Protein AF-A0A959M7Y5-F1 (afdb_monomer_lite)

Secondary structure (DSSP, 8-state):
-------------PPPPPEE-SSTT---EESS--B-TTT-PBPEE-------------------SS-EEETTEEEEEESS--B-TTT-PBPEEPP---------HHHHSS-TT-S-S--PPPP-------------EEEEEE-GGGEEEEE-SS-EEEEEE---BTT-EE-TT-EEEEEE-HHHHHHHHHHHHHHHH-TT-HHHHHHHHHHHHHTT--HHHHHHHHHH-S--S-EEEE-S--EEEEE-S-S-S----------GGGGGPBPS--TT-EE-TT-EEEEEE-TTSEEEEEE--TTTGGG---

pLDDT: mean 74.15, std 19.57, range [25.95, 95.44]

Foldseek 3Di:
DDDDDDDDDDDDDDDQFWWFDPDPPDTDIDSDWDADPPPRHTTHTDDDDDDDDDDDDDDDDDDDPWWWADPVHRVDTDNDFDADPPPRHTTHIDDDPDDDDDDDVVNVPPPPVPPCPDDDDDDDDDDDDDDDDDDWDWDKAFDPVQKDFDAQQAKFAFAFAPDWFFQDWDDFFAFGTKTFGPVLQVLLVLLLVCVVPPVVPVVVNVVSVVVNVSNPADPVNSVVCVVVSHRDRIDTDGHRHGATKDADPQPDPDDPDPDDPDPPVRRGDTQPDDHGDIHHRGDTGIMGTHPPDIDIDTDDDPVCPVVDDD

Structure (mmCIF, N/CA/C/O backbone):
data_AF-A0A959M7Y5-F1
#
_entry.id   AF-A0A959M7Y5-F1
#
loop_
_atom_site.group_PDB
_atom_site.id
_atom_site.type_symbol
_atom_site.label_atom_id
_atom_site.label_alt_id
_atom_site.label_comp_id
_atom_site.label_asym_id
_atom_site.label_entity_id
_atom_site.label_seq_id
_atom_site.pdbx_PDB_ins_code
_atom_site.Cartn_x
_atom_site.Cartn_y
_atom_site.Cartn_z
_atom_site.occupancy
_atom_site.B_iso_or_equiv
_atom_site.auth_seq_id
_atom_site.auth_comp_id
_atom_site.auth_asym_id
_atom_site.auth_atom_id
_atom_site.pdbx_PDB_model_num
ATOM 1 N N . MET A 1 1 ? -12.220 29.679 -49.861 1.00 41.00 1 MET A N 1
ATOM 2 C CA . MET A 1 1 ? -11.938 31.126 -49.740 1.00 41.00 1 MET A CA 1
ATOM 3 C C . MET A 1 1 ? -10.796 31.234 -48.738 1.00 41.00 1 MET A C 1
ATOM 5 O O . MET A 1 1 ? -11.039 31.059 -47.561 1.00 41.00 1 MET A O 1
ATOM 9 N N . VAL A 1 2 ? -9.525 31.200 -49.128 1.00 30.53 2 VAL A N 1
ATOM 10 C CA . VAL A 1 2 ? -8.794 32.112 -50.018 1.00 30.53 2 VAL A CA 1
ATOM 11 C C . VAL A 1 2 ? -7.809 31.300 -50.870 1.00 30.53 2 VAL A C 1
ATOM 13 O O . VAL A 1 2 ? -7.078 30.467 -50.346 1.00 30.53 2 VAL A O 1
ATOM 16 N N . VAL A 1 3 ? -7.833 31.526 -52.183 1.00 30.42 3 VAL A N 1
ATOM 17 C CA . VAL A 1 3 ? -6.877 30.984 -53.157 1.00 30.42 3 VAL A CA 1
ATOM 18 C C . VAL A 1 3 ? -5.822 32.064 -53.367 1.00 30.42 3 VAL A C 1
ATOM 20 O O . VAL A 1 3 ? -6.165 33.157 -53.815 1.00 30.42 3 VAL A O 1
ATOM 23 N N . LEU A 1 4 ? -4.567 31.787 -53.012 1.00 25.95 4 LEU A N 1
ATOM 24 C CA . LEU A 1 4 ? -3.447 32.690 -53.270 1.00 25.95 4 LEU A CA 1
ATOM 25 C C . LEU A 1 4 ? -2.750 32.242 -54.560 1.00 25.95 4 LEU A C 1
ATOM 27 O O . LEU A 1 4 ? -1.969 31.294 -54.564 1.00 25.95 4 LEU A O 1
ATOM 31 N N . PHE A 1 5 ? -3.081 32.917 -55.660 1.00 31.23 5 PHE A N 1
ATOM 32 C CA . PHE A 1 5 ? -2.313 32.881 -56.900 1.00 31.23 5 PHE A CA 1
ATOM 33 C C . PHE A 1 5 ? -1.032 33.698 -56.701 1.00 31.23 5 PHE A C 1
ATOM 35 O O . PHE A 1 5 ? -1.107 34.894 -56.421 1.00 31.23 5 PHE A O 1
ATOM 42 N N . ILE A 1 6 ? 0.133 33.074 -56.877 1.00 34.81 6 ILE A N 1
ATOM 43 C CA . ILE A 1 6 ? 1.393 33.791 -57.094 1.00 34.81 6 ILE A CA 1
ATOM 44 C C . ILE A 1 6 ? 1.783 33.570 -58.551 1.00 34.81 6 ILE A C 1
ATOM 46 O O . ILE A 1 6 ? 1.960 32.443 -59.008 1.00 34.81 6 ILE A O 1
ATOM 50 N N . ALA A 1 7 ? 1.825 34.683 -59.275 1.00 31.42 7 ALA A N 1
ATOM 51 C CA . ALA A 1 7 ? 2.161 34.783 -60.679 1.00 31.42 7 ALA A CA 1
ATOM 52 C C . ALA A 1 7 ? 3.616 34.367 -60.946 1.00 31.42 7 ALA A C 1
ATOM 54 O O . ALA A 1 7 ? 4.529 34.768 -60.224 1.00 31.42 7 ALA A O 1
ATOM 55 N N . CYS A 1 8 ? 3.825 33.619 -62.032 1.00 29.06 8 CYS A N 1
ATOM 56 C CA . CYS A 1 8 ? 5.124 33.504 -62.686 1.00 29.06 8 CYS A CA 1
ATOM 57 C C . CYS A 1 8 ? 5.596 34.896 -63.110 1.00 29.06 8 CYS A C 1
ATOM 59 O O . CYS A 1 8 ? 4.910 35.569 -63.880 1.00 29.06 8 CYS A O 1
ATOM 61 N N . ASN A 1 9 ? 6.788 35.289 -62.663 1.00 31.69 9 ASN A N 1
ATOM 62 C CA . ASN A 1 9 ? 7.537 36.359 -63.297 1.00 31.69 9 ASN A CA 1
ATOM 63 C C . ASN A 1 9 ? 8.857 35.791 -63.820 1.00 31.69 9 ASN A C 1
ATOM 65 O O . ASN A 1 9 ? 9.562 35.065 -63.123 1.00 31.69 9 ASN A O 1
ATOM 69 N N . ASN A 1 10 ? 9.110 36.076 -65.089 1.00 37.16 10 ASN A N 1
ATOM 70 C CA . ASN A 1 10 ? 10.174 35.522 -65.904 1.00 37.16 10 ASN A CA 1
ATOM 71 C C . ASN A 1 10 ? 11.467 36.314 -65.662 1.00 37.16 10 ASN A C 1
ATOM 73 O O . ASN A 1 10 ? 11.480 37.532 -65.845 1.00 37.16 10 ASN A O 1
ATOM 77 N N . SER A 1 11 ? 12.556 35.644 -65.286 1.00 32.31 11 SER A N 1
ATOM 78 C CA . SER A 1 11 ? 13.883 36.260 -65.221 1.00 32.31 11 SER A CA 1
ATOM 79 C C . SER A 1 11 ? 14.970 35.281 -65.665 1.00 32.31 11 SER A C 1
ATOM 81 O O . SER A 1 11 ? 15.595 34.627 -64.845 1.00 32.31 11 SER A O 1
ATOM 83 N N . ASN A 1 12 ? 15.178 35.244 -66.984 1.00 33.62 12 ASN A N 1
ATOM 84 C CA . ASN A 1 12 ? 16.481 35.206 -67.657 1.00 33.62 12 ASN A CA 1
ATOM 85 C C . ASN A 1 12 ? 17.521 34.194 -67.115 1.00 33.62 12 ASN A C 1
ATOM 87 O O . ASN A 1 12 ? 18.434 34.565 -66.376 1.00 33.62 12 ASN A O 1
ATOM 91 N N . ASP A 1 13 ? 17.440 32.942 -67.572 1.00 39.50 13 ASP A N 1
ATOM 92 C CA . ASP A 1 13 ? 18.507 31.948 -67.416 1.00 39.50 13 ASP A CA 1
ATOM 93 C C . ASP A 1 13 ? 19.746 32.359 -68.227 1.00 39.50 13 ASP A C 1
ATOM 95 O O . ASP A 1 13 ? 19.781 32.266 -69.456 1.00 39.50 13 ASP A O 1
ATOM 99 N N . LYS A 1 14 ? 20.793 32.815 -67.533 1.00 39.28 14 LYS A N 1
ATOM 100 C CA . LYS A 1 14 ? 22.156 32.837 -68.073 1.00 39.28 14 LYS A CA 1
ATOM 101 C C . LYS A 1 14 ? 22.896 31.624 -67.527 1.00 39.28 14 LYS A C 1
ATOM 103 O O . LYS A 1 14 ? 23.061 31.509 -66.317 1.00 39.28 14 LYS A O 1
ATOM 108 N N . ALA A 1 15 ? 23.345 30.746 -68.424 1.00 46.22 15 ALA A N 1
ATOM 109 C CA . ALA A 1 15 ? 24.218 29.624 -68.102 1.00 46.22 15 ALA A CA 1
ATOM 110 C C . ALA A 1 15 ? 25.423 30.114 -67.278 1.00 46.22 15 ALA A C 1
ATOM 112 O O . ALA A 1 15 ? 26.172 30.990 -67.720 1.00 46.22 15 ALA A O 1
ATOM 113 N N . ALA A 1 16 ? 25.567 29.597 -66.057 1.00 53.34 16 ALA A N 1
ATOM 114 C CA . ALA A 1 16 ? 26.658 29.956 -65.164 1.00 53.34 16 ALA A CA 1
ATOM 115 C C . ALA A 1 16 ? 27.959 29.308 -65.662 1.00 53.34 16 ALA A C 1
ATOM 117 O O . ALA A 1 16 ? 28.071 28.088 -65.736 1.00 53.34 16 ALA A O 1
ATOM 118 N N . ALA A 1 17 ? 28.930 30.142 -66.028 1.00 67.94 17 ALA A N 1
ATOM 119 C CA . ALA A 1 17 ? 30.286 29.733 -66.368 1.00 67.94 17 ALA A CA 1
ATOM 120 C C . ALA A 1 17 ? 31.009 29.218 -65.108 1.00 67.94 17 ALA A C 1
ATOM 122 O O . ALA A 1 17 ? 31.211 29.987 -64.168 1.00 67.94 17 ALA A O 1
ATOM 123 N N . ILE A 1 18 ? 31.397 27.938 -65.090 1.00 73.19 18 ILE A N 1
ATOM 124 C CA . ILE A 1 18 ? 32.099 27.306 -63.961 1.00 73.19 18 ILE A CA 1
ATOM 125 C C . ILE A 1 18 ? 33.608 27.340 -64.223 1.00 73.19 18 ILE A C 1
ATOM 127 O O . ILE A 1 18 ? 34.088 26.874 -65.259 1.00 73.19 18 ILE A O 1
ATOM 131 N N . TYR A 1 19 ? 34.364 27.878 -63.267 1.00 77.12 19 TYR A N 1
ATOM 132 C CA . TYR A 1 19 ? 35.822 27.967 -63.324 1.00 77.12 19 TYR A CA 1
ATOM 133 C C . TYR A 1 19 ? 36.455 26.956 -62.366 1.00 77.12 19 TYR A C 1
ATOM 135 O O . TYR A 1 19 ? 35.999 26.808 -61.230 1.00 77.12 19 TYR A O 1
ATOM 143 N N . THR A 1 20 ? 37.529 26.296 -62.801 1.00 79.31 20 THR A N 1
ATOM 144 C CA . THR A 1 20 ? 38.262 25.299 -62.005 1.00 79.31 20 THR A CA 1
ATOM 145 C C . THR A 1 20 ? 39.755 25.612 -61.920 1.00 79.31 20 THR A C 1
ATOM 147 O O . THR A 1 20 ? 40.328 26.299 -62.770 1.00 79.31 20 THR A O 1
ATOM 150 N N . CYS A 1 21 ? 40.405 25.091 -60.881 1.00 74.88 21 CYS A N 1
ATOM 151 C CA . CYS A 1 21 ? 41.853 25.139 -60.733 1.00 74.88 21 CYS A CA 1
ATOM 152 C C . CYS A 1 21 ? 42.509 24.021 -61.577 1.00 74.88 21 CYS A C 1
ATOM 154 O O . CYS A 1 21 ? 42.180 22.852 -61.380 1.00 74.88 21 CYS A O 1
ATOM 156 N N . PRO A 1 22 ? 43.465 24.324 -62.477 1.00 68.81 22 PRO A N 1
ATOM 157 C CA . PRO A 1 22 ? 44.072 23.338 -63.383 1.00 68.81 22 PRO A CA 1
ATOM 158 C C . PRO A 1 22 ? 45.016 22.316 -62.713 1.00 68.81 22 PRO A C 1
ATOM 160 O O . PRO A 1 22 ? 45.608 21.488 -63.403 1.00 68.81 22 PRO A O 1
ATOM 163 N N . MET A 1 23 ? 45.184 22.346 -61.384 1.00 67.06 23 MET A N 1
ATOM 164 C CA . MET A 1 23 ? 46.059 21.417 -60.658 1.00 67.06 23 MET A CA 1
ATOM 165 C C . MET A 1 23 ? 45.246 20.260 -60.037 1.00 67.06 23 MET A C 1
ATOM 167 O O . MET A 1 23 ? 44.337 20.518 -59.250 1.00 67.06 23 MET A O 1
ATOM 171 N N . PRO A 1 24 ? 45.587 18.983 -60.307 1.00 59.88 24 PRO A N 1
ATOM 172 C CA . PRO A 1 24 ? 44.738 17.824 -59.992 1.00 59.88 24 PRO A CA 1
ATOM 173 C C . PRO A 1 24 ? 44.585 17.495 -58.498 1.00 59.88 24 PRO A C 1
ATOM 175 O O . PRO A 1 24 ? 43.887 16.545 -58.159 1.00 59.88 24 PRO A O 1
ATOM 178 N N . GLN A 1 25 ? 45.235 18.241 -57.602 1.00 56.25 25 GLN A N 1
ATOM 179 C CA . GLN A 1 25 ? 45.255 17.939 -56.164 1.00 56.25 25 GLN A CA 1
ATOM 180 C C . GLN A 1 25 ? 44.374 18.883 -55.331 1.00 56.25 25 GLN A C 1
ATOM 182 O O . GLN A 1 25 ? 44.171 18.635 -54.149 1.00 56.25 25 GLN A O 1
ATOM 187 N N . ASP A 1 26 ? 43.788 19.914 -55.953 1.00 57.44 26 ASP A N 1
ATOM 188 C CA . ASP A 1 26 ? 42.871 20.855 -55.307 1.00 57.44 26 ASP A CA 1
ATOM 189 C C . ASP A 1 26 ? 41.709 21.209 -56.246 1.00 57.44 26 ASP A C 1
ATOM 191 O O . ASP A 1 26 ? 41.741 22.200 -56.976 1.00 57.44 26 ASP A O 1
ATOM 195 N N . SER A 1 27 ? 40.650 20.400 -56.217 1.00 59.72 27 SER A N 1
ATOM 196 C CA . SER A 1 27 ? 39.414 20.667 -56.956 1.00 59.72 27 SER A CA 1
ATOM 197 C C . SER A 1 27 ? 38.611 21.780 -56.269 1.00 59.72 27 SER A C 1
ATOM 199 O O . SER A 1 27 ? 37.794 21.520 -55.383 1.00 59.72 27 SER A O 1
ATOM 201 N N . VAL A 1 28 ? 38.881 23.031 -56.651 1.00 66.00 28 VAL A N 1
ATOM 202 C CA . VAL A 1 28 ? 38.122 24.223 -56.246 1.00 66.00 28 VAL A CA 1
ATOM 203 C C . VAL A 1 28 ? 37.332 24.725 -57.451 1.00 66.00 28 VAL A C 1
ATOM 205 O O . VAL A 1 28 ? 37.927 25.040 -58.480 1.00 66.00 28 VAL A O 1
ATOM 208 N N . PHE A 1 29 ? 36.010 24.819 -57.298 1.00 71.25 29 PHE A N 1
ATOM 209 C CA . PHE A 1 29 ? 35.089 25.331 -58.313 1.00 71.25 29 PHE A CA 1
ATOM 210 C C . PHE A 1 29 ? 34.523 26.684 -57.873 1.00 71.25 29 PHE A C 1
ATOM 212 O O . PHE A 1 29 ? 34.236 26.879 -56.690 1.00 71.25 29 PHE A O 1
ATOM 219 N N . SER A 1 30 ? 34.391 27.623 -58.808 1.00 69.62 30 SER A N 1
ATOM 220 C CA . SER A 1 30 ? 33.878 28.971 -58.546 1.00 69.62 30 SER A CA 1
ATOM 221 C C . SER A 1 30 ? 33.002 29.460 -59.695 1.00 69.62 30 SER A C 1
ATOM 223 O O . SER A 1 30 ? 33.337 29.260 -60.862 1.00 69.62 30 SER A O 1
ATOM 225 N N . ASP A 1 31 ? 31.936 30.184 -59.352 1.00 76.00 31 ASP A N 1
ATOM 226 C CA . ASP A 1 31 ? 31.013 30.822 -60.305 1.00 76.00 31 ASP A CA 1
ATOM 227 C C . ASP A 1 31 ? 31.520 32.195 -60.795 1.00 76.00 31 ASP A C 1
ATOM 229 O O . ASP A 1 31 ? 30.848 32.900 -61.548 1.00 76.00 31 ASP A O 1
ATOM 233 N N . LYS A 1 32 ? 32.696 32.628 -60.316 1.00 73.50 32 LYS A N 1
ATOM 234 C CA . LYS A 1 32 ? 33.321 33.915 -60.653 1.00 73.50 32 LYS A CA 1
ATOM 235 C C . LYS A 1 32 ? 34.788 33.728 -61.052 1.00 73.50 32 LYS A C 1
ATOM 237 O O . LYS A 1 32 ? 35.486 32.955 -60.386 1.00 73.50 32 LYS A O 1
ATOM 242 N N . PRO A 1 33 ? 35.277 34.480 -62.056 1.00 75.00 33 PRO A N 1
ATOM 243 C CA . PRO A 1 33 ? 36.690 34.494 -62.413 1.00 75.00 33 PRO A CA 1
ATOM 244 C C . PRO A 1 33 ? 37.519 35.118 -61.283 1.00 75.00 33 PRO A C 1
ATOM 246 O O . PRO A 1 33 ? 37.115 36.110 -60.670 1.00 75.00 33 PRO A O 1
ATOM 249 N N . GLY A 1 34 ? 38.686 34.543 -61.002 1.00 77.19 34 GLY A N 1
ATOM 250 C CA . GLY A 1 34 ? 39.571 35.034 -59.951 1.00 77.19 34 GLY A CA 1
ATOM 251 C C . GLY A 1 34 ? 40.750 34.111 -59.669 1.00 77.19 34 GLY A C 1
ATOM 252 O O . GLY A 1 34 ? 40.925 33.073 -60.308 1.00 77.19 34 GLY A O 1
ATOM 253 N N . LYS A 1 35 ? 41.562 34.508 -58.685 1.00 78.06 35 LYS A N 1
ATOM 254 C CA . LYS A 1 35 ? 42.696 33.719 -58.197 1.00 78.06 35 LYS A CA 1
ATOM 255 C C . LYS A 1 35 ? 42.198 32.620 -57.263 1.00 78.06 35 LYS A C 1
ATOM 257 O O . LYS A 1 35 ? 41.383 32.875 -56.377 1.00 78.06 35 LYS A O 1
ATOM 262 N N . CYS A 1 36 ? 42.718 31.411 -57.432 1.00 73.00 36 CYS A N 1
ATOM 263 C CA . CYS A 1 36 ? 42.437 30.290 -56.551 1.00 73.00 36 CYS A CA 1
ATOM 264 C C . CYS A 1 36 ? 42.900 30.623 -55.118 1.00 73.00 36 CYS A C 1
ATOM 266 O O . CYS A 1 36 ? 44.074 30.946 -54.922 1.00 73.00 36 CYS A O 1
ATOM 268 N N . PRO A 1 37 ? 42.030 30.501 -54.099 1.00 72.56 37 PRO A N 1
ATOM 269 C CA . PRO A 1 37 ? 42.365 30.847 -52.716 1.00 72.56 37 PRO A CA 1
ATOM 270 C C . PRO A 1 37 ? 43.391 29.901 -52.072 1.00 72.56 37 PRO A C 1
ATOM 272 O O . PRO A 1 37 ? 43.918 30.221 -51.011 1.00 72.56 37 PRO A O 1
ATOM 275 N N . LYS A 1 38 ? 43.683 28.748 -52.693 1.00 69.38 38 LYS A N 1
ATOM 276 C CA . LYS A 1 38 ? 44.664 27.774 -52.189 1.00 69.38 38 LYS A CA 1
ATOM 277 C C . LYS A 1 38 ? 46.060 27.935 -52.787 1.00 69.38 38 LYS A C 1
ATOM 279 O O . LYS A 1 38 ? 47.041 27.839 -52.062 1.00 69.38 38 LYS A O 1
ATOM 284 N N . CYS A 1 39 ? 46.157 28.175 -54.094 1.00 69.81 39 CYS A N 1
ATOM 285 C CA . CYS A 1 39 ? 47.444 28.200 -54.799 1.00 69.81 39 CYS A CA 1
ATOM 286 C C . CYS A 1 39 ? 47.784 29.555 -55.437 1.00 69.81 39 CYS A C 1
ATOM 288 O O . CYS A 1 39 ? 48.888 29.726 -55.945 1.00 69.81 39 CYS A O 1
ATOM 290 N N . GLY A 1 40 ? 46.856 30.518 -55.434 1.00 71.88 40 GLY A N 1
ATOM 291 C CA . GLY A 1 40 ? 47.078 31.862 -55.970 1.00 71.88 40 GLY A CA 1
ATOM 292 C C . GLY A 1 40 ? 47.185 31.951 -57.497 1.00 71.88 40 GLY A C 1
ATOM 293 O O . GLY A 1 40 ? 47.525 33.016 -58.003 1.00 71.88 40 GLY A O 1
ATOM 294 N N . MET A 1 41 ? 46.906 30.875 -58.243 1.00 74.00 41 MET A N 1
ATOM 295 C CA . MET A 1 41 ? 46.872 30.872 -59.717 1.00 74.00 41 MET A CA 1
ATOM 296 C C . MET A 1 41 ? 45.478 31.217 -60.262 1.00 74.00 41 MET A C 1
ATOM 298 O O . MET A 1 41 ? 44.487 31.070 -59.549 1.00 74.00 41 MET A O 1
ATOM 302 N N . ASP A 1 42 ? 45.390 31.700 -61.506 1.00 76.31 42 ASP A N 1
ATOM 303 C CA . ASP A 1 42 ? 44.106 32.051 -62.136 1.00 76.31 42 ASP A CA 1
ATOM 304 C C . ASP A 1 42 ? 43.252 30.809 -62.410 1.00 76.31 42 ASP A C 1
ATOM 306 O O . ASP A 1 42 ? 43.744 29.810 -62.936 1.00 76.31 42 ASP A O 1
ATOM 310 N N . LEU A 1 43 ? 41.967 30.877 -62.053 1.00 78.94 43 LEU A N 1
ATOM 311 C CA . LEU A 1 43 ? 40.999 29.830 -62.369 1.00 78.94 43 LEU 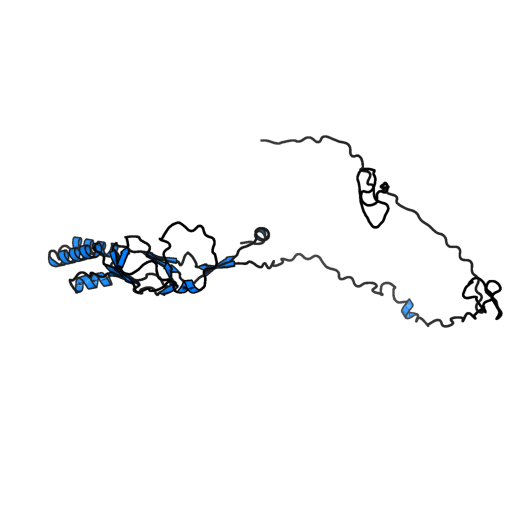A CA 1
ATOM 312 C C . LEU A 1 43 ? 40.668 29.851 -63.869 1.00 78.94 43 LEU A C 1
ATOM 314 O O . LEU A 1 43 ? 40.437 30.914 -64.449 1.00 78.94 43 LEU A O 1
ATOM 318 N N . VAL A 1 44 ? 40.623 28.668 -64.483 1.00 77.25 44 VAL A N 1
ATOM 319 C CA . VAL A 1 44 ? 40.399 28.485 -65.924 1.00 77.25 44 VAL A CA 1
ATOM 320 C C . VAL A 1 44 ? 38.949 28.075 -66.169 1.00 77.25 44 VAL A C 1
ATOM 322 O O . VAL A 1 44 ? 38.387 27.280 -65.413 1.00 77.25 44 VAL A O 1
ATOM 325 N N . LEU A 1 45 ? 38.338 28.641 -67.211 1.00 72.81 45 LEU A N 1
ATOM 326 C CA . LEU A 1 45 ? 36.967 28.342 -67.617 1.00 72.81 45 LEU A CA 1
ATOM 327 C C . LEU A 1 45 ? 36.878 26.916 -68.182 1.00 72.81 45 LEU A C 1
ATOM 329 O O . LEU A 1 45 ? 37.657 26.559 -69.065 1.00 72.81 45 LEU A O 1
ATOM 333 N N . MET A 1 46 ? 35.940 26.109 -67.685 1.00 66.50 46 MET A N 1
ATOM 334 C CA . MET A 1 46 ? 35.636 24.806 -68.281 1.00 66.50 46 MET A CA 1
ATOM 335 C C . MET A 1 46 ? 34.627 24.984 -69.421 1.00 66.50 46 MET A C 1
ATOM 337 O O . MET A 1 46 ? 33.473 25.330 -69.178 1.00 66.50 46 MET A O 1
ATOM 341 N N . GLU A 1 47 ? 35.071 24.738 -70.654 1.00 62.03 47 GLU A N 1
ATOM 342 C CA . GLU A 1 47 ? 34.218 24.634 -71.844 1.00 62.03 47 GLU A CA 1
ATOM 343 C C . GLU A 1 47 ? 34.041 23.158 -72.238 1.00 62.03 47 GLU A C 1
ATOM 345 O O . GLU A 1 47 ? 34.963 22.347 -72.126 1.00 62.03 47 GLU A O 1
ATOM 350 N N . ASP A 1 48 ? 32.827 22.808 -72.660 1.00 45.53 48 ASP A N 1
ATOM 351 C CA . ASP A 1 48 ? 32.381 21.440 -72.926 1.00 45.53 48 ASP A CA 1
ATOM 352 C C . ASP A 1 48 ? 32.823 21.006 -74.337 1.00 45.53 48 ASP A C 1
ATOM 354 O O . ASP A 1 48 ? 32.257 21.444 -75.342 1.00 45.53 48 ASP A O 1
ATOM 358 N N . HIS A 1 49 ? 33.872 20.181 -74.436 1.00 43.75 49 HIS A N 1
ATOM 359 C CA . HIS A 1 49 ? 34.407 19.723 -75.723 1.00 43.75 49 HIS A CA 1
ATOM 360 C C . HIS A 1 49 ? 34.458 18.198 -75.840 1.00 43.75 49 HIS A C 1
ATOM 362 O O . HIS A 1 49 ? 35.337 17.512 -75.317 1.00 43.75 49 HIS A O 1
ATOM 368 N N . SER A 1 50 ? 33.507 17.689 -76.623 1.00 32.06 50 SER A N 1
ATOM 369 C CA . SER A 1 50 ? 33.472 16.354 -77.206 1.00 32.06 50 SER A CA 1
ATOM 370 C C . SER A 1 50 ? 34.423 16.212 -78.407 1.00 32.06 50 SER A C 1
ATOM 372 O O . SER A 1 50 ? 34.403 17.052 -79.302 1.00 32.06 50 SER A O 1
ATOM 374 N N . MET A 1 51 ? 35.093 15.054 -78.470 1.00 30.95 51 MET A N 1
ATOM 375 C CA . MET A 1 51 ? 35.750 14.406 -79.624 1.00 30.95 51 MET A CA 1
ATOM 376 C C . MET A 1 51 ? 37.102 14.938 -80.134 1.00 30.95 51 MET A C 1
ATOM 378 O O . MET A 1 51 ? 37.176 15.991 -80.750 1.00 30.95 51 MET A O 1
ATOM 382 N N . HIS A 1 52 ? 38.131 14.077 -80.058 1.00 36.12 52 HIS A N 1
ATOM 383 C CA . HIS A 1 52 ? 39.178 13.967 -81.082 1.00 36.12 52 HIS A CA 1
ATOM 384 C C . HIS A 1 52 ? 39.705 12.526 -81.221 1.00 36.12 52 HIS A C 1
ATOM 386 O O . HIS A 1 52 ? 40.035 11.864 -80.238 1.00 36.12 52 HIS A O 1
ATOM 392 N N . SER A 1 53 ? 39.776 12.077 -82.477 1.00 31.62 53 SER A N 1
ATOM 393 C CA . SER A 1 53 ? 40.282 10.790 -82.969 1.00 31.62 53 SER A CA 1
ATOM 394 C C . SER A 1 53 ? 41.737 10.905 -83.460 1.00 31.62 53 SER A C 1
ATOM 396 O O . SER A 1 53 ? 42.087 11.902 -84.087 1.00 31.62 53 SER A O 1
ATOM 398 N N . GLY A 1 54 ? 42.544 9.856 -83.262 1.00 28.61 54 GLY A N 1
ATOM 399 C CA . GLY A 1 54 ? 43.889 9.625 -83.833 1.00 28.61 54 GLY A CA 1
ATOM 400 C C . GLY A 1 54 ? 44.378 8.224 -83.404 1.00 28.61 54 GLY A C 1
ATOM 401 O O . GLY A 1 54 ? 43.920 7.738 -82.377 1.00 28.61 54 GLY A O 1
ATOM 402 N N . HIS A 1 55 ? 45.230 7.461 -84.092 1.00 39.19 55 HIS A N 1
ATOM 403 C CA . HIS A 1 55 ? 46.191 7.728 -85.159 1.00 39.19 55 HIS A CA 1
ATOM 404 C C . HIS A 1 55 ? 46.472 6.447 -85.972 1.00 39.19 55 HIS A C 1
ATOM 406 O O . HIS A 1 55 ? 46.370 5.333 -85.461 1.00 39.19 55 HIS A O 1
ATOM 412 N N . ASP A 1 56 ? 46.859 6.667 -87.226 1.00 29.34 56 ASP A N 1
ATOM 413 C CA . ASP A 1 56 ? 47.352 5.708 -88.217 1.00 29.34 56 ASP A CA 1
ATOM 414 C C . ASP A 1 56 ? 48.770 5.200 -87.869 1.00 29.34 56 ASP A C 1
ATOM 416 O O . ASP A 1 56 ? 49.591 5.950 -87.333 1.00 29.34 56 ASP A O 1
ATOM 420 N N . MET A 1 57 ? 49.046 3.926 -88.159 1.00 34.56 57 MET A N 1
ATOM 421 C CA . MET A 1 57 ? 50.278 3.201 -87.819 1.00 34.56 57 MET A CA 1
ATOM 422 C C . MET A 1 57 ? 50.961 2.732 -89.104 1.00 34.56 57 MET A C 1
ATOM 424 O O . MET A 1 57 ? 50.438 1.865 -89.799 1.00 34.56 57 MET A O 1
ATOM 428 N N . THR A 1 58 ? 52.164 3.233 -89.384 1.00 32.41 58 THR A N 1
ATOM 429 C CA . THR A 1 58 ? 53.033 2.672 -90.429 1.00 32.41 58 THR A CA 1
ATOM 430 C C . THR A 1 58 ? 54.273 2.047 -89.800 1.00 32.41 58 THR A C 1
ATOM 432 O O . THR A 1 58 ? 55.172 2.747 -89.330 1.00 32.41 58 THR A O 1
ATOM 435 N N . ASP A 1 59 ? 54.274 0.716 -89.794 1.00 31.48 59 ASP A N 1
ATOM 436 C CA . ASP A 1 59 ? 55.367 -0.186 -89.438 1.00 31.48 59 ASP A CA 1
ATOM 437 C C . ASP A 1 59 ? 56.385 -0.264 -90.588 1.00 31.48 59 ASP A C 1
ATOM 439 O O . ASP A 1 59 ? 56.003 -0.318 -91.759 1.00 31.48 59 ASP A O 1
ATOM 443 N N . ASN A 1 60 ? 57.679 -0.278 -90.263 1.00 33.66 60 ASN A N 1
ATOM 444 C CA . ASN A 1 60 ? 58.730 -0.574 -91.229 1.00 33.66 60 ASN A CA 1
ATOM 445 C C . ASN A 1 60 ? 59.712 -1.585 -90.621 1.00 33.66 60 ASN A C 1
ATOM 447 O O . ASN A 1 60 ? 60.595 -1.260 -89.826 1.00 33.66 60 ASN A O 1
ATOM 451 N N . SER A 1 61 ? 59.494 -2.826 -91.045 1.00 32.66 61 SER A N 1
ATOM 452 C CA . SER A 1 61 ? 60.287 -4.036 -90.850 1.00 32.66 61 SER A CA 1
ATOM 453 C C . SER A 1 61 ? 61.787 -3.843 -91.096 1.00 32.66 61 SER A C 1
ATOM 455 O O . SER A 1 61 ? 62.172 -3.297 -92.126 1.00 32.66 61 SER A O 1
ATOM 457 N N . MET A 1 62 ? 62.622 -4.472 -90.258 1.00 32.75 62 MET A N 1
ATOM 458 C CA . MET A 1 62 ? 63.713 -5.325 -90.751 1.00 32.75 62 MET A CA 1
ATOM 459 C C . MET A 1 62 ? 64.182 -6.322 -89.683 1.00 32.75 62 MET A C 1
ATOM 461 O O . MET A 1 62 ? 64.527 -5.976 -88.557 1.00 32.75 62 MET A O 1
ATOM 465 N N . ASN A 1 63 ? 64.152 -7.589 -90.085 1.00 37.28 63 ASN A N 1
ATOM 466 C CA . ASN A 1 63 ? 64.389 -8.792 -89.307 1.00 37.28 63 ASN A CA 1
ATOM 467 C C . ASN A 1 63 ? 65.807 -9.305 -89.617 1.00 37.28 63 ASN A C 1
ATOM 469 O O . ASN A 1 63 ? 66.034 -9.813 -90.712 1.00 37.28 63 ASN A O 1
ATOM 473 N N . SER A 1 64 ? 66.741 -9.195 -88.668 1.00 39.06 64 SER A N 1
ATOM 474 C CA . SER A 1 64 ? 68.053 -9.860 -88.736 1.00 39.06 64 SER A CA 1
ATOM 475 C C . SER A 1 64 ? 68.225 -10.763 -87.522 1.00 39.06 64 SER A C 1
ATOM 477 O O . SER A 1 64 ? 68.810 -10.407 -86.497 1.00 39.06 64 SER A O 1
ATOM 479 N N . ALA A 1 65 ? 67.668 -11.964 -87.644 1.00 52.16 65 ALA A N 1
ATOM 480 C CA . ALA A 1 65 ? 67.832 -13.061 -86.705 1.00 52.16 65 ALA A CA 1
ATOM 481 C C . ALA A 1 65 ? 69.236 -13.676 -86.853 1.00 52.16 65 ALA A C 1
ATOM 483 O O . ALA A 1 65 ? 69.396 -14.688 -87.526 1.00 52.16 65 ALA A O 1
ATOM 484 N N . ASN A 1 66 ? 70.245 -12.993 -86.296 1.00 57.09 66 ASN A N 1
ATOM 485 C CA . ASN A 1 66 ? 71.554 -13.483 -85.817 1.00 57.09 66 ASN A CA 1
ATOM 486 C C . ASN A 1 66 ? 72.580 -12.334 -85.855 1.00 57.09 66 ASN A C 1
ATOM 488 O O . ASN A 1 66 ? 73.543 -12.374 -86.613 1.00 57.09 66 ASN A O 1
ATOM 492 N N . GLY A 1 67 ? 72.373 -11.310 -85.024 1.00 67.94 67 GLY A N 1
ATOM 493 C CA . GLY A 1 67 ? 73.276 -10.162 -84.910 1.00 67.94 67 GLY A CA 1
ATOM 494 C C . GLY A 1 67 ? 73.805 -9.962 -83.490 1.00 67.94 67 GLY A C 1
ATOM 495 O O . GLY A 1 67 ? 73.216 -10.417 -82.504 1.00 67.94 67 GLY A O 1
ATOM 496 N N . TYR A 1 68 ? 74.931 -9.267 -83.386 1.00 77.75 68 TYR A N 1
ATOM 497 C CA . TYR A 1 68 ? 75.445 -8.703 -82.145 1.00 77.75 68 TYR A CA 1
ATOM 498 C C . TYR A 1 68 ? 74.888 -7.285 -81.973 1.00 77.75 68 TYR A C 1
ATOM 500 O O . TYR A 1 68 ? 74.886 -6.503 -82.925 1.00 77.75 68 TYR A O 1
ATOM 508 N N . THR A 1 69 ? 74.420 -6.944 -80.772 1.00 78.81 69 THR A N 1
ATOM 509 C CA . THR A 1 69 ? 73.865 -5.617 -80.459 1.00 78.81 69 THR A CA 1
ATOM 510 C C . THR A 1 69 ? 74.600 -4.965 -79.288 1.00 78.81 69 THR A C 1
ATOM 512 O O . THR A 1 69 ? 75.142 -5.653 -78.418 1.00 78.81 69 THR A O 1
ATOM 515 N N . CYS A 1 70 ? 74.664 -3.630 -79.276 1.00 76.19 70 CYS A N 1
ATOM 516 C CA . CYS A 1 70 ? 75.246 -2.873 -78.169 1.00 76.19 70 CYS A CA 1
ATOM 517 C C . CYS A 1 70 ? 74.178 -2.609 -77.092 1.00 76.19 70 CYS A C 1
ATOM 519 O O . CYS A 1 70 ? 73.161 -1.998 -77.418 1.00 76.19 70 CYS A O 1
ATOM 521 N N . PRO A 1 71 ? 74.417 -2.942 -75.807 1.00 72.56 71 PRO A N 1
ATOM 522 C CA . PRO A 1 71 ? 73.442 -2.722 -74.729 1.00 72.56 71 PRO A CA 1
ATOM 523 C C . PRO A 1 71 ? 73.000 -1.259 -74.573 1.00 72.56 71 PRO A C 1
ATOM 525 O O . PRO A 1 71 ? 71.876 -0.988 -74.169 1.00 72.56 71 PRO A O 1
ATOM 528 N N . MET A 1 72 ? 73.888 -0.317 -74.908 1.00 76.38 72 MET A N 1
ATOM 529 C CA . MET A 1 72 ? 73.660 1.127 -74.762 1.00 76.38 72 MET A CA 1
ATOM 530 C C . MET A 1 72 ? 73.169 1.809 -76.041 1.00 76.38 72 MET A C 1
ATOM 532 O O . MET A 1 72 ? 72.598 2.891 -75.979 1.00 76.38 72 MET A O 1
ATOM 536 N N . HIS A 1 73 ? 73.379 1.191 -77.203 1.00 72.75 73 HIS A N 1
ATOM 537 C CA . HIS A 1 73 ? 72.955 1.735 -78.491 1.00 72.75 73 HIS A CA 1
ATOM 538 C C . HIS A 1 73 ? 72.222 0.637 -79.266 1.00 72.75 73 HIS A C 1
ATOM 540 O O . HIS A 1 73 ? 72.814 0.024 -80.157 1.00 72.75 73 HIS A O 1
ATOM 546 N N . PRO A 1 74 ? 70.932 0.393 -78.957 1.00 67.12 74 PRO A N 1
ATOM 547 C CA . PRO A 1 74 ? 70.164 -0.722 -79.518 1.00 67.12 74 PRO A CA 1
ATOM 548 C C . PRO A 1 74 ? 69.986 -0.663 -81.036 1.00 67.12 74 PRO A C 1
ATOM 550 O O . PRO A 1 74 ? 69.547 -1.635 -81.630 1.00 67.12 74 PRO A O 1
ATOM 553 N N . LYS A 1 75 ? 70.307 0.481 -81.654 1.00 72.12 75 LYS A N 1
ATOM 554 C CA . LYS A 1 75 ? 70.235 0.721 -83.100 1.00 72.12 75 LYS A CA 1
ATOM 555 C C . LYS A 1 75 ? 71.517 0.321 -83.846 1.00 72.12 75 LYS A C 1
ATOM 557 O O . LYS A 1 75 ? 71.552 0.396 -85.070 1.00 72.12 75 LYS A O 1
ATOM 562 N N . VAL A 1 76 ? 72.568 -0.074 -83.121 1.00 72.94 76 VAL A N 1
ATOM 563 C CA . VAL A 1 76 ? 73.836 -0.561 -83.680 1.00 72.94 76 VAL A CA 1
ATOM 564 C C . VAL A 1 76 ? 73.813 -2.088 -83.679 1.00 72.94 76 VAL A C 1
ATOM 566 O O . VAL A 1 76 ? 73.998 -2.719 -82.637 1.00 72.94 76 VAL A O 1
ATOM 569 N N . HIS A 1 77 ? 73.611 -2.669 -84.861 1.00 75.19 77 HIS A N 1
ATOM 570 C CA . HIS A 1 77 ? 73.671 -4.109 -85.100 1.00 75.19 77 HIS A CA 1
ATOM 571 C C . HIS A 1 77 ? 74.878 -4.445 -85.979 1.00 75.19 77 HIS A C 1
ATOM 573 O O . HIS A 1 77 ? 75.188 -3.714 -86.917 1.00 75.19 77 HIS A O 1
ATOM 579 N N . SER A 1 78 ? 75.563 -5.543 -85.668 1.00 68.50 78 SER A N 1
ATOM 580 C CA . SER A 1 78 ? 76.683 -6.066 -86.454 1.00 68.50 78 SER A CA 1
ATOM 581 C C . SER A 1 78 ? 76.557 -7.575 -86.601 1.00 68.50 78 SER A C 1
ATOM 583 O O . SER A 1 78 ? 76.208 -8.266 -85.644 1.00 68.50 78 SER A O 1
ATOM 585 N N . ASP A 1 79 ? 76.922 -8.101 -87.764 1.00 71.81 79 ASP A N 1
ATOM 586 C CA . ASP A 1 79 ? 76.928 -9.544 -88.024 1.00 71.81 79 ASP A CA 1
ATOM 587 C C . ASP A 1 79 ? 78.157 -10.248 -87.410 1.00 71.81 79 ASP A C 1
ATOM 589 O O . ASP A 1 79 ? 78.219 -11.475 -87.337 1.00 71.81 79 ASP A O 1
ATOM 593 N N . THR A 1 80 ? 79.142 -9.482 -86.920 1.00 65.44 80 THR A N 1
ATOM 594 C CA . THR A 1 80 ? 80.400 -9.998 -86.355 1.00 65.44 80 THR A CA 1
ATOM 595 C C . THR A 1 80 ? 80.648 -9.520 -84.925 1.00 65.44 80 THR A C 1
ATOM 597 O O . THR A 1 80 ? 80.256 -8.416 -84.533 1.00 65.44 80 THR A O 1
ATOM 600 N N . ALA A 1 81 ? 81.329 -10.361 -84.138 1.00 72.88 81 ALA A N 1
ATOM 601 C CA . ALA A 1 81 ? 81.755 -10.017 -82.788 1.00 72.88 81 ALA A CA 1
ATOM 602 C C . ALA A 1 81 ? 82.823 -8.917 -82.846 1.00 72.88 81 ALA A C 1
ATOM 604 O O . ALA A 1 81 ? 83.898 -9.112 -83.409 1.00 72.88 81 ALA A O 1
ATOM 605 N N . GLY A 1 82 ? 82.539 -7.773 -82.234 1.00 76.56 82 GLY A N 1
ATOM 606 C CA . GLY A 1 82 ? 83.433 -6.623 -82.256 1.00 76.56 82 GLY A CA 1
ATOM 607 C C . GLY A 1 82 ? 83.096 -5.613 -81.172 1.00 76.56 82 GLY A C 1
ATOM 608 O O . GLY A 1 82 ? 82.291 -5.873 -80.273 1.00 76.56 82 GLY A O 1
ATOM 609 N N . THR A 1 83 ? 83.738 -4.458 -81.258 1.00 77.00 83 THR A N 1
ATOM 610 C CA . THR A 1 83 ? 83.544 -3.340 -80.339 1.00 77.00 83 THR A CA 1
ATOM 611 C C . THR A 1 83 ? 82.641 -2.295 -80.988 1.00 77.00 83 THR A C 1
ATOM 613 O O . THR A 1 83 ? 82.782 -1.997 -82.171 1.00 77.00 83 THR A O 1
ATOM 616 N N . CYS A 1 84 ? 81.698 -1.742 -80.231 1.00 76.94 84 CYS A N 1
ATOM 617 C CA . CYS A 1 84 ? 80.779 -0.715 -80.702 1.00 76.94 84 CYS A CA 1
ATOM 618 C C . CYS A 1 84 ? 81.565 0.541 -81.126 1.00 76.94 84 CYS A C 1
ATOM 620 O O . CYS A 1 84 ? 82.292 1.089 -80.297 1.00 76.94 84 CYS A O 1
ATOM 622 N N . PRO A 1 85 ? 81.401 1.046 -82.363 1.00 75.56 85 PRO A N 1
ATOM 623 C CA . PRO A 1 85 ? 82.127 2.223 -82.848 1.00 75.56 85 PRO A CA 1
ATOM 624 C C . PRO A 1 85 ? 81.688 3.530 -82.171 1.00 75.56 85 PRO A C 1
ATOM 626 O O . PRO A 1 85 ? 82.385 4.531 -82.281 1.00 75.56 85 PRO A O 1
ATOM 629 N N . VAL A 1 86 ? 80.547 3.528 -81.468 1.00 74.38 86 VAL A N 1
ATOM 630 C CA . VAL A 1 86 ? 80.009 4.713 -80.777 1.00 74.38 86 VAL A CA 1
ATOM 631 C C . VAL A 1 86 ? 80.539 4.827 -79.349 1.00 74.38 86 VAL A C 1
ATOM 633 O O . VAL A 1 86 ? 80.934 5.905 -78.924 1.00 74.38 86 VAL A O 1
ATOM 636 N N . CYS A 1 87 ? 80.547 3.726 -78.591 1.00 76.06 87 CYS A N 1
ATOM 637 C CA . CYS A 1 87 ? 80.907 3.753 -77.167 1.00 76.06 87 CYS A CA 1
ATOM 638 C C . CYS A 1 87 ? 82.131 2.910 -76.798 1.00 76.06 87 CYS A C 1
ATOM 640 O O . CYS A 1 87 ? 82.512 2.878 -75.632 1.00 76.06 87 CYS A O 1
ATOM 642 N N . GLY A 1 88 ? 82.731 2.191 -77.747 1.00 73.06 88 GLY A N 1
ATOM 643 C CA . GLY A 1 88 ? 83.912 1.366 -77.496 1.00 73.06 88 GLY A CA 1
ATOM 644 C C . GLY A 1 88 ? 83.666 0.138 -76.611 1.00 73.06 88 GLY A C 1
ATOM 645 O O . GLY A 1 88 ? 84.629 -0.485 -76.175 1.00 73.06 88 GLY A O 1
ATOM 646 N N . MET A 1 89 ? 82.410 -0.252 -76.354 1.00 77.94 89 MET A N 1
ATOM 647 C CA . MET A 1 89 ? 82.069 -1.461 -75.585 1.00 77.94 89 MET A CA 1
ATOM 648 C C . MET A 1 89 ? 81.830 -2.678 -76.487 1.00 77.94 89 MET A C 1
ATOM 650 O O . MET A 1 89 ? 81.372 -2.540 -77.619 1.00 77.94 89 MET A O 1
ATOM 654 N N . LYS A 1 90 ? 82.124 -3.885 -75.996 1.00 76.44 90 LYS A N 1
ATOM 655 C CA . LYS A 1 90 ? 82.002 -5.139 -76.760 1.00 76.44 90 LYS A CA 1
ATOM 656 C C . LYS A 1 90 ? 80.530 -5.474 -77.051 1.00 76.44 90 LYS A C 1
ATOM 658 O O . LYS A 1 90 ? 79.697 -5.378 -76.157 1.00 76.44 90 LYS A O 1
ATOM 663 N N . LEU A 1 91 ? 80.213 -5.850 -78.291 1.00 81.25 91 LEU A N 1
ATOM 664 C CA . LEU A 1 91 ? 78.851 -6.208 -78.701 1.00 81.25 91 LEU A CA 1
ATOM 665 C C . LEU A 1 91 ? 78.470 -7.612 -78.201 1.00 81.25 91 LEU A C 1
ATOM 667 O O . LEU A 1 91 ? 79.290 -8.534 -78.239 1.00 81.25 91 LEU A O 1
ATOM 671 N N . GLU A 1 92 ? 77.216 -7.789 -77.780 1.00 77.00 92 GLU A N 1
ATOM 672 C CA . GLU A 1 92 ? 76.697 -9.050 -77.234 1.00 77.00 92 GLU A CA 1
ATOM 673 C C . GLU A 1 92 ? 75.752 -9.757 -78.213 1.00 77.00 92 GLU A C 1
ATOM 675 O O . GLU A 1 92 ? 74.995 -9.121 -78.947 1.00 77.00 92 GLU A O 1
ATOM 680 N N . LYS A 1 93 ? 75.808 -11.095 -78.245 1.00 74.00 93 LYS A N 1
ATOM 681 C CA . LYS A 1 93 ? 75.059 -11.923 -79.201 1.00 74.00 93 LYS A CA 1
ATOM 682 C C . LYS A 1 93 ? 73.589 -12.030 -78.797 1.00 74.00 93 LYS A C 1
ATOM 684 O O . LYS A 1 93 ? 73.285 -12.554 -77.724 1.00 74.00 93 LYS A O 1
ATOM 689 N N . VAL A 1 94 ? 72.680 -11.631 -79.684 1.00 71.44 94 VAL A N 1
ATOM 690 C CA . VAL A 1 94 ? 71.239 -11.819 -79.474 1.00 71.44 94 VAL A CA 1
ATOM 691 C C . VAL A 1 94 ? 70.902 -13.304 -79.657 1.00 71.44 94 VAL A C 1
ATOM 693 O O . VAL A 1 94 ? 71.167 -13.887 -80.709 1.00 71.44 94 VAL A O 1
ATOM 696 N N . LYS A 1 95 ? 70.360 -13.946 -78.614 1.00 56.75 95 LYS A N 1
ATOM 697 C CA . LYS A 1 95 ? 69.875 -15.334 -78.675 1.00 56.75 95 LYS A CA 1
ATOM 698 C C . LYS A 1 95 ? 68.453 -15.342 -79.237 1.00 56.75 95 LYS A C 1
ATOM 700 O O . LYS A 1 95 ? 67.561 -14.727 -78.660 1.00 56.75 95 LYS A O 1
ATOM 705 N N . SER A 1 96 ? 68.244 -16.049 -80.343 1.00 48.47 96 SER A N 1
ATOM 706 C CA . SER A 1 96 ? 66.929 -16.291 -80.931 1.00 48.47 96 SER A CA 1
ATOM 707 C C . SER A 1 96 ? 66.083 -17.172 -80.003 1.00 48.47 96 SER A C 1
ATOM 709 O O . SER A 1 96 ? 66.360 -18.357 -79.814 1.00 48.47 96 SER A O 1
ATOM 711 N N . ALA A 1 97 ? 65.043 -16.588 -79.405 1.00 46.47 97 ALA A N 1
ATOM 712 C CA . ALA A 1 97 ? 64.017 -17.333 -78.684 1.00 46.47 97 ALA A CA 1
ATOM 713 C C . ALA A 1 97 ? 63.240 -18.193 -79.692 1.00 46.47 97 ALA A C 1
ATOM 715 O O . ALA A 1 97 ? 62.434 -17.690 -80.470 1.00 46.47 97 ALA A O 1
ATOM 716 N N . SER A 1 98 ? 63.541 -19.487 -79.714 1.00 43.19 98 SER A N 1
ATOM 717 C CA . SER A 1 98 ? 62.995 -20.457 -80.659 1.00 43.19 98 SER A CA 1
ATOM 718 C C . SER A 1 98 ? 62.321 -21.599 -79.910 1.00 43.19 98 SER A C 1
ATOM 720 O O . SER A 1 98 ? 62.855 -22.692 -79.869 1.00 43.19 98 SER A O 1
ATOM 722 N N . GLU A 1 99 ? 61.131 -21.355 -79.351 1.00 41.00 99 GLU A N 1
ATOM 723 C CA . GLU A 1 99 ? 60.148 -22.417 -79.080 1.00 41.00 99 GLU A CA 1
ATOM 724 C C . GLU A 1 99 ? 58.713 -21.853 -79.128 1.00 41.00 99 GLU A C 1
ATOM 726 O O . GLU A 1 99 ? 58.330 -21.069 -78.255 1.00 41.00 99 GLU A O 1
ATOM 731 N N . PRO A 1 100 ? 57.872 -22.246 -80.103 1.00 47.06 100 PRO A N 1
ATOM 732 C CA . PRO A 1 100 ? 56.437 -22.042 -80.002 1.00 47.06 100 PRO A CA 1
ATOM 733 C C . PRO A 1 100 ? 55.862 -23.135 -79.092 1.00 47.06 100 PRO A C 1
ATOM 735 O O . PRO A 1 100 ? 55.822 -24.310 -79.459 1.00 47.06 100 PRO A O 1
ATOM 738 N N . LYS A 1 101 ? 55.392 -22.769 -77.895 1.00 47.59 101 LYS A N 1
ATOM 739 C CA . LYS A 1 101 ? 54.558 -23.670 -77.085 1.00 47.59 101 LYS A CA 1
ATOM 740 C C . LYS A 1 101 ? 53.319 -24.036 -77.902 1.00 47.59 101 LYS A C 1
ATOM 742 O O . LYS A 1 101 ? 52.532 -23.159 -78.250 1.00 47.59 101 LYS A O 1
ATOM 747 N N . ALA A 1 102 ? 53.155 -25.322 -78.204 1.00 50.00 102 ALA A N 1
ATOM 748 C CA . ALA A 1 102 ? 51.998 -25.856 -78.908 1.00 50.00 102 ALA A CA 1
ATOM 749 C C . ALA A 1 102 ? 50.712 -25.587 -78.107 1.00 50.00 102 ALA A C 1
ATOM 751 O O . ALA A 1 102 ? 50.365 -26.312 -77.176 1.00 50.00 102 ALA A O 1
ATOM 752 N N . VAL A 1 103 ? 50.004 -24.519 -78.468 1.00 58.38 103 VAL A N 1
ATOM 753 C CA . VAL A 1 103 ? 48.644 -24.247 -78.002 1.00 58.38 103 VAL A CA 1
ATOM 754 C C . VAL A 1 103 ? 47.720 -25.198 -78.758 1.00 58.38 103 VAL A C 1
ATOM 756 O O . VAL A 1 103 ? 47.579 -25.109 -79.975 1.00 58.38 103 VAL A O 1
ATOM 759 N N . SER A 1 104 ? 47.130 -26.163 -78.054 1.00 57.91 104 SER A N 1
ATOM 760 C CA . SER A 1 104 ? 46.224 -27.151 -78.644 1.00 57.91 104 SER A CA 1
ATOM 761 C C . SER A 1 104 ? 45.022 -26.459 -79.303 1.00 57.91 104 SER A C 1
ATOM 763 O O . SER A 1 104 ? 44.419 -25.574 -78.699 1.00 57.91 104 SER A O 1
ATOM 765 N N . LEU A 1 105 ? 44.627 -26.894 -80.506 1.00 59.62 105 LEU A N 1
ATOM 766 C CA . LEU A 1 105 ? 43.500 -26.333 -81.276 1.00 59.62 105 LEU A CA 1
ATOM 767 C C . LEU A 1 105 ? 42.188 -26.251 -80.464 1.00 59.62 105 LEU A C 1
ATOM 769 O O . LEU A 1 105 ? 41.414 -25.312 -80.617 1.00 59.62 105 LEU A O 1
ATOM 773 N N . ASN A 1 106 ? 41.984 -27.180 -79.524 1.00 60.94 106 ASN A N 1
ATOM 774 C CA . ASN A 1 106 ? 40.836 -27.198 -78.608 1.00 60.94 106 ASN A CA 1
ATOM 775 C C . ASN A 1 106 ? 40.809 -26.035 -77.597 1.00 60.94 106 ASN A C 1
ATOM 777 O O . ASN A 1 106 ? 39.766 -25.759 -77.014 1.00 60.94 106 ASN A O 1
ATOM 781 N N . THR A 1 107 ? 41.932 -25.352 -77.375 1.00 58.56 107 THR A N 1
ATOM 782 C CA . THR A 1 107 ? 42.016 -24.144 -76.539 1.00 58.56 107 THR A CA 1
ATOM 783 C C . THR A 1 107 ? 41.627 -22.893 -77.329 1.00 58.56 107 THR A C 1
ATOM 785 O O . THR A 1 107 ? 41.070 -21.969 -76.747 1.00 58.56 107 THR A O 1
ATOM 788 N N . LEU A 1 108 ? 41.845 -22.886 -78.650 1.00 60.88 108 LEU A N 1
ATOM 789 C CA . LEU A 1 108 ? 41.438 -21.802 -79.558 1.00 60.88 108 LEU A CA 1
ATOM 790 C C . LEU A 1 108 ? 39.964 -21.902 -79.989 1.00 60.88 108 LEU A C 1
ATOM 792 O O . LEU A 1 108 ? 39.384 -20.916 -80.429 1.00 60.88 108 LEU A O 1
ATOM 796 N N . LEU A 1 109 ? 39.359 -23.087 -79.855 1.00 65.69 109 LEU A N 1
ATOM 797 C CA . LEU A 1 109 ? 37.945 -23.356 -80.149 1.00 65.69 109 LEU A CA 1
ATOM 798 C C . LEU A 1 109 ? 37.012 -23.123 -78.949 1.00 65.69 109 LEU A C 1
ATOM 800 O O . LEU A 1 109 ? 35.796 -23.256 -79.087 1.00 65.69 109 LEU A O 1
ATOM 804 N N . LYS A 1 110 ? 37.547 -22.783 -77.769 1.00 60.91 110 LYS A N 1
ATOM 805 C CA . LYS A 1 110 ? 36.710 -22.340 -76.651 1.00 60.91 110 LYS A CA 1
ATOM 806 C C . LYS A 1 110 ? 36.190 -20.943 -76.975 1.00 60.91 110 LYS A C 1
ATOM 808 O O . LYS A 1 110 ? 36.994 -20.067 -77.297 1.00 60.91 110 LYS A O 1
ATOM 813 N N . PRO A 1 111 ? 34.874 -20.707 -76.907 1.00 64.12 111 PRO A N 1
ATOM 814 C CA . PRO A 1 111 ? 34.351 -19.391 -77.206 1.00 64.12 111 PRO A CA 1
ATOM 815 C C . PRO A 1 111 ? 34.903 -18.400 -76.163 1.00 64.12 111 PRO A C 1
ATOM 817 O O . PRO A 1 111 ? 34.975 -18.690 -74.967 1.00 64.12 111 PRO A O 1
ATOM 820 N N . SER A 1 112 ? 35.363 -17.235 -76.631 1.00 59.72 112 SER A N 1
ATOM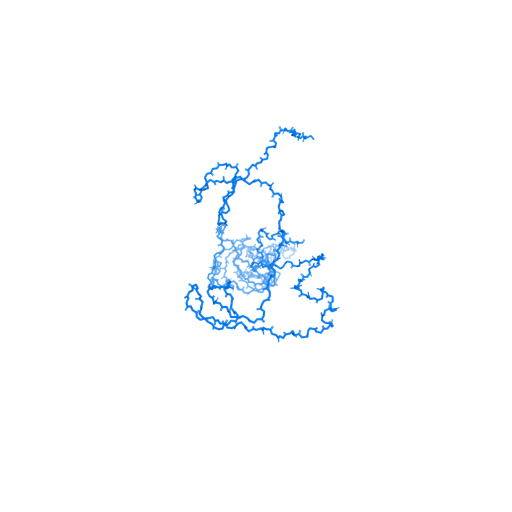 821 C CA . SER A 1 112 ? 36.081 -16.227 -75.822 1.00 59.72 112 SER A CA 1
ATOM 822 C C . SER A 1 112 ? 35.262 -15.664 -74.647 1.00 59.72 112 SER A C 1
ATOM 824 O O . SER A 1 112 ? 35.777 -14.907 -73.831 1.00 59.72 112 SER A O 1
ATOM 826 N N . ASN A 1 113 ? 33.984 -16.023 -74.564 1.00 60.12 113 ASN A N 1
ATOM 827 C CA . ASN A 1 113 ? 33.031 -15.671 -73.517 1.00 60.12 113 ASN A CA 1
ATOM 828 C C . ASN A 1 113 ? 33.044 -16.643 -72.318 1.00 60.12 113 ASN A C 1
ATOM 830 O O . ASN A 1 113 ? 32.272 -16.452 -71.384 1.00 60.12 113 ASN A O 1
ATOM 834 N N . GLN A 1 114 ? 33.898 -17.673 -72.323 1.00 57.28 114 GLN A N 1
ATOM 835 C CA . GLN A 1 114 ? 33.970 -18.670 -71.247 1.00 57.28 114 GLN A CA 1
ATOM 836 C C . GLN A 1 114 ? 35.079 -18.401 -70.217 1.00 57.28 114 GLN A C 1
ATOM 838 O O . GLN A 1 114 ? 35.169 -19.097 -69.204 1.00 57.28 114 GLN A O 1
ATOM 843 N N . GLN A 1 115 ? 35.925 -17.393 -70.448 1.00 60.34 115 GLN A N 1
ATOM 844 C CA . GLN A 1 115 ? 36.859 -16.917 -69.437 1.00 60.34 115 GLN A CA 1
ATOM 845 C C . GLN A 1 115 ? 36.131 -15.901 -68.560 1.00 60.34 115 GLN A C 1
ATOM 847 O O . GLN A 1 115 ? 35.867 -14.778 -68.978 1.00 60.34 115 GLN A O 1
ATOM 852 N N . VAL A 1 116 ? 35.767 -16.315 -67.346 1.00 62.91 116 VAL A N 1
ATOM 853 C CA . VAL A 1 116 ? 35.188 -15.420 -66.340 1.00 62.91 116 VAL A CA 1
ATOM 854 C C . VAL A 1 116 ? 36.276 -14.427 -65.928 1.00 62.91 116 VAL A C 1
ATOM 856 O O . VAL A 1 116 ? 37.138 -14.744 -65.115 1.00 62.91 116 VAL A O 1
ATOM 859 N N . ILE A 1 117 ? 36.272 -13.240 -66.539 1.00 67.94 117 ILE A N 1
ATOM 860 C CA . ILE A 1 117 ? 37.218 -12.158 -66.221 1.00 67.94 117 ILE A CA 1
ATOM 861 C C . ILE A 1 117 ? 36.882 -11.556 -64.843 1.00 67.94 117 ILE A C 1
ATOM 863 O O . ILE A 1 117 ? 37.777 -11.112 -64.129 1.00 67.94 117 ILE A O 1
ATOM 867 N N . ALA A 1 118 ? 35.605 -11.597 -64.438 1.00 71.00 118 ALA A N 1
ATOM 868 C CA . ALA A 1 118 ? 35.141 -11.180 -63.119 1.00 71.00 118 ALA A CA 1
ATOM 869 C C . ALA A 1 118 ? 33.848 -11.914 -62.721 1.00 71.00 118 ALA A C 1
ATOM 871 O O . ALA A 1 118 ? 32.931 -12.050 -63.530 1.00 71.00 118 ALA A O 1
ATOM 872 N N . ASN A 1 119 ? 33.768 -12.363 -61.466 1.00 79.06 119 ASN A N 1
ATOM 873 C CA . ASN A 1 119 ? 32.556 -12.919 -60.865 1.00 79.06 119 ASN A CA 1
ATOM 874 C C . ASN A 1 119 ? 31.880 -11.831 -60.023 1.00 79.06 119 ASN A C 1
ATOM 876 O O . ASN A 1 119 ? 32.335 -11.544 -58.916 1.00 79.06 119 ASN A O 1
ATOM 880 N N . VAL A 1 120 ? 30.833 -11.204 -60.560 1.00 83.81 120 VAL A N 1
ATOM 881 C CA . VAL A 1 120 ? 30.102 -10.138 -59.862 1.00 83.81 120 VAL A CA 1
ATOM 882 C C . VAL A 1 120 ? 28.818 -10.729 -59.281 1.00 83.81 120 VAL A C 1
ATOM 884 O O . VAL A 1 120 ? 27.975 -11.192 -60.050 1.00 83.81 120 VAL A O 1
ATOM 887 N N . PRO A 1 121 ? 28.641 -10.741 -57.949 1.00 85.06 121 PRO A N 1
ATOM 888 C CA . PRO A 1 121 ? 27.401 -11.216 -57.352 1.00 85.06 121 PRO A CA 1
ATOM 889 C C . PRO A 1 121 ? 26.240 -10.301 -57.770 1.00 85.06 121 PRO A C 1
ATOM 891 O O . PRO A 1 121 ? 26.262 -9.101 -57.499 1.00 85.06 121 PRO A O 1
ATOM 894 N N . MET A 1 122 ? 25.224 -10.862 -58.432 1.00 85.81 122 MET A N 1
ATOM 895 C CA . MET A 1 122 ? 23.989 -10.144 -58.761 1.00 85.81 122 MET A CA 1
ATOM 896 C C . MET A 1 122 ? 22.976 -10.221 -57.615 1.00 85.81 122 MET A C 1
ATOM 898 O O . MET A 1 122 ? 22.668 -11.301 -57.110 1.00 85.81 122 MET A O 1
ATOM 902 N N . VAL A 1 123 ? 22.418 -9.072 -57.236 1.00 89.69 123 VAL A N 1
ATOM 903 C CA . VAL A 1 123 ? 21.288 -8.973 -56.303 1.00 89.69 123 VAL A CA 1
ATOM 904 C C . VAL A 1 123 ? 19.987 -8.802 -57.088 1.00 89.69 123 VAL A C 1
ATOM 906 O O . VAL A 1 123 ? 19.944 -8.066 -58.071 1.00 89.69 123 VAL A O 1
ATOM 909 N N . HIS A 1 124 ? 18.925 -9.490 -56.669 1.00 88.38 124 HIS A N 1
ATOM 910 C CA . HIS A 1 124 ? 17.589 -9.349 -57.254 1.00 88.38 124 HIS A CA 1
ATOM 911 C C . HIS A 1 124 ? 16.701 -8.553 -56.299 1.00 88.38 124 HIS A C 1
ATOM 913 O O . HIS A 1 124 ? 16.734 -8.781 -55.090 1.00 88.38 124 HIS A O 1
ATOM 919 N N . MET A 1 125 ? 15.897 -7.633 -56.835 1.00 88.88 125 MET A N 1
ATOM 920 C CA . MET A 1 125 ? 14.937 -6.881 -56.028 1.00 88.88 125 MET A CA 1
ATOM 921 C C . MET A 1 125 ? 13.825 -7.808 -55.541 1.00 88.88 125 MET A C 1
ATOM 923 O O . MET A 1 125 ? 13.194 -8.509 -56.331 1.00 88.88 125 MET A O 1
ATOM 927 N N . MET A 1 126 ? 13.572 -7.787 -54.238 1.00 90.44 126 MET A N 1
ATOM 928 C CA . MET A 1 126 ? 12.464 -8.491 -53.606 1.00 90.44 126 MET A CA 1
ATOM 929 C C . MET A 1 126 ? 11.838 -7.568 -52.567 1.00 90.44 126 MET A C 1
ATOM 931 O O . MET A 1 126 ? 12.554 -6.895 -51.829 1.00 90.44 126 MET A O 1
ATOM 935 N N . ALA A 1 127 ? 10.509 -7.541 -52.506 1.00 89.12 127 ALA A N 1
ATOM 936 C CA . ALA A 1 127 ? 9.808 -6.928 -51.387 1.00 89.12 127 ALA A CA 1
ATOM 937 C C . ALA A 1 127 ? 9.842 -7.898 -50.199 1.00 89.12 127 ALA A C 1
ATOM 939 O O . ALA A 1 127 ? 9.506 -9.075 -50.349 1.00 89.12 127 ALA A O 1
ATOM 940 N N . ARG A 1 128 ? 10.262 -7.412 -49.032 1.00 87.50 128 ARG A N 1
ATOM 941 C CA . ARG A 1 128 ? 10.297 -8.167 -47.779 1.00 87.50 128 ARG A CA 1
ATOM 942 C C . ARG A 1 128 ? 9.973 -7.220 -46.626 1.00 87.50 128 ARG A C 1
ATOM 944 O O . ARG A 1 128 ? 10.398 -6.070 -46.648 1.00 87.50 128 ARG A O 1
ATOM 951 N N . GLU A 1 129 ? 9.241 -7.720 -45.639 1.00 84.94 129 GLU A N 1
ATOM 952 C CA . GLU A 1 129 ? 9.123 -7.070 -44.335 1.00 84.94 129 GLU A CA 1
ATOM 953 C C . GLU A 1 129 ? 10.371 -7.407 -43.513 1.00 84.94 129 GLU A C 1
ATOM 955 O O . GLU A 1 129 ? 10.710 -8.579 -43.342 1.00 84.94 129 GLU A O 1
ATOM 960 N N . GLU A 1 130 ? 11.103 -6.380 -43.094 1.00 83.12 130 GLU A N 1
ATOM 961 C CA . GLU A 1 130 ? 12.303 -6.518 -42.275 1.00 83.12 130 GLU A CA 1
ATOM 962 C C . GLU A 1 130 ? 11.964 -6.141 -40.836 1.00 83.12 130 GLU A C 1
ATOM 964 O O . GLU A 1 130 ? 11.479 -5.037 -40.572 1.00 83.12 130 GLU A O 1
ATOM 969 N N . ASP A 1 131 ? 12.204 -7.074 -39.917 1.00 81.44 131 ASP A N 1
ATOM 970 C CA . ASP A 1 131 ? 12.048 -6.827 -38.492 1.00 81.44 131 ASP A CA 1
ATOM 971 C C . ASP A 1 131 ? 13.191 -5.919 -38.031 1.00 81.44 131 ASP A C 1
ATOM 973 O O . ASP A 1 131 ? 14.361 -6.304 -38.026 1.00 81.44 131 ASP A O 1
ATOM 977 N N . ILE A 1 132 ? 12.853 -4.681 -37.671 1.00 82.56 132 ILE A N 1
ATOM 978 C CA . ILE A 1 132 ? 13.822 -3.733 -37.123 1.00 82.56 132 ILE A CA 1
ATOM 979 C C . ILE A 1 132 ? 13.995 -4.057 -35.639 1.00 82.56 132 ILE A C 1
ATOM 981 O O . ILE A 1 132 ? 13.143 -3.717 -34.815 1.00 82.56 132 ILE A O 1
ATOM 985 N N . GLU A 1 133 ? 15.104 -4.705 -35.292 1.00 83.38 133 GLU A N 1
ATOM 986 C CA . GLU A 1 133 ? 15.517 -4.854 -33.898 1.00 83.38 133 GLU A CA 1
ATOM 987 C C . GLU A 1 133 ? 16.025 -3.511 -33.361 1.00 83.38 133 GLU A C 1
ATOM 989 O O . GLU A 1 133 ? 16.819 -2.815 -33.999 1.00 83.38 133 GLU A O 1
ATOM 994 N N . MET A 1 134 ? 15.552 -3.127 -32.176 1.00 81.50 134 MET A N 1
ATOM 995 C CA . MET A 1 134 ? 15.967 -1.896 -31.514 1.00 81.50 134 MET A CA 1
ATOM 996 C C . MET A 1 134 ? 16.261 -2.144 -30.039 1.00 81.50 134 MET A C 1
ATOM 998 O O . MET A 1 134 ? 15.458 -2.737 -29.318 1.00 81.50 134 MET A O 1
ATOM 1002 N N . ASP A 1 135 ? 17.392 -1.618 -29.579 1.00 84.94 135 ASP A N 1
ATOM 1003 C CA . ASP A 1 135 ? 17.748 -1.625 -28.167 1.00 84.94 135 ASP A CA 1
ATOM 1004 C C . ASP A 1 135 ? 17.127 -0.411 -27.472 1.00 84.94 135 ASP A C 1
ATOM 1006 O O . ASP A 1 135 ? 17.436 0.741 -27.784 1.00 84.94 135 ASP A O 1
ATOM 1010 N N . ALA A 1 136 ? 16.248 -0.667 -26.505 1.00 87.50 136 ALA A N 1
ATOM 1011 C CA . ALA A 1 136 ? 15.669 0.364 -25.656 1.00 87.50 136 ALA A CA 1
ATOM 1012 C C . ALA A 1 136 ? 16.145 0.186 -24.214 1.00 87.50 136 ALA A C 1
ATOM 1014 O O . ALA A 1 136 ? 15.992 -0.879 -23.613 1.00 87.50 136 ALA A O 1
ATOM 1015 N N . TYR A 1 137 ? 16.680 1.256 -23.630 1.00 89.12 137 TYR A N 1
ATOM 1016 C CA . TYR A 1 137 ? 16.985 1.278 -22.204 1.00 89.12 137 TYR A CA 1
ATOM 1017 C C . TYR A 1 137 ? 15.719 1.565 -21.409 1.00 89.12 137 TYR A C 1
ATOM 1019 O O . TYR A 1 137 ? 14.893 2.397 -21.784 1.00 89.12 137 TYR A O 1
ATOM 1027 N N . GLY A 1 138 ? 15.583 0.904 -20.270 1.00 89.81 138 GLY A N 1
ATOM 1028 C CA . GLY A 1 138 ? 14.423 1.064 -19.418 1.00 89.81 138 GLY A CA 1
ATOM 1029 C C . GLY A 1 138 ? 14.702 0.667 -17.986 1.00 89.81 138 GLY A C 1
ATOM 1030 O O . GLY A 1 138 ? 15.788 0.200 -17.642 1.00 89.81 138 GLY A O 1
ATOM 1031 N N . PHE A 1 139 ? 13.697 0.853 -17.146 1.00 89.81 139 PHE A N 1
ATOM 1032 C CA . PHE A 1 139 ? 13.730 0.402 -15.766 1.00 89.81 139 PHE A CA 1
ATOM 1033 C C . PHE A 1 139 ? 12.429 -0.306 -15.411 1.00 89.81 139 PHE A C 1
ATOM 1035 O O . PHE A 1 139 ? 11.364 -0.059 -15.984 1.00 89.81 139 PHE A O 1
ATOM 1042 N N . ILE A 1 140 ? 12.535 -1.216 -14.449 1.00 89.00 140 ILE A N 1
ATOM 1043 C CA . ILE A 1 140 ? 11.394 -1.941 -13.909 1.00 89.00 140 ILE A CA 1
ATOM 1044 C C . ILE A 1 140 ? 10.786 -1.079 -12.805 1.00 89.00 140 ILE A C 1
ATOM 1046 O O . ILE A 1 140 ? 11.477 -0.668 -11.874 1.00 89.00 140 ILE A O 1
ATOM 1050 N N . THR A 1 141 ? 9.492 -0.808 -12.912 1.00 85.31 141 THR A N 1
ATOM 1051 C CA . THR A 1 141 ? 8.713 -0.084 -11.908 1.00 85.31 141 THR A CA 1
ATOM 1052 C C . THR A 1 141 ? 7.557 -0.939 -11.392 1.00 85.31 141 THR A C 1
ATOM 1054 O O . THR A 1 141 ? 7.180 -1.953 -11.987 1.00 85.31 141 THR A O 1
ATOM 1057 N N . TYR A 1 142 ? 6.976 -0.527 -10.272 1.00 83.19 142 TYR A N 1
ATOM 1058 C CA . TYR A 1 142 ? 5.800 -1.176 -9.703 1.00 83.19 142 TYR A CA 1
ATOM 1059 C C . TYR A 1 142 ? 4.535 -0.861 -10.517 1.00 83.19 142 TYR A C 1
ATOM 1061 O O . TYR A 1 142 ? 4.366 0.257 -11.005 1.00 83.19 142 TYR A O 1
ATOM 1069 N N . ASP A 1 143 ? 3.613 -1.826 -10.620 1.00 84.56 143 ASP A N 1
ATOM 1070 C CA . ASP A 1 143 ? 2.285 -1.575 -11.195 1.00 84.56 143 ASP A CA 1
ATOM 1071 C C . ASP A 1 143 ? 1.483 -0.675 -10.240 1.00 84.56 143 ASP A C 1
ATOM 1073 O O . ASP A 1 143 ? 1.090 -1.097 -9.147 1.00 84.56 143 ASP A O 1
ATOM 1077 N N . THR A 1 144 ? 1.216 0.566 -10.656 1.00 80.44 144 THR A N 1
ATOM 1078 C CA . THR A 1 144 ? 0.481 1.551 -9.846 1.00 80.44 144 THR A CA 1
ATOM 1079 C C . THR A 1 144 ? -0.943 1.095 -9.521 1.00 80.44 144 THR A C 1
ATOM 1081 O O . THR A 1 144 ? -1.500 1.504 -8.502 1.00 80.44 144 THR A O 1
ATOM 1084 N N . ARG A 1 145 ? -1.519 0.176 -10.308 1.00 82.94 145 ARG A N 1
ATOM 1085 C CA . ARG A 1 145 ? -2.854 -0.400 -10.070 1.00 82.94 145 ARG A CA 1
ATOM 1086 C C . ARG A 1 145 ? -2.868 -1.439 -8.953 1.00 82.94 145 ARG A C 1
ATOM 1088 O O . ARG A 1 145 ? -3.936 -1.762 -8.445 1.00 82.94 145 ARG A O 1
ATOM 1095 N N . GLN A 1 146 ? -1.709 -1.984 -8.578 1.00 82.19 146 GLN A N 1
ATOM 1096 C CA . GLN A 1 146 ? -1.572 -2.937 -7.469 1.00 82.19 146 GLN A CA 1
ATOM 1097 C C . GLN A 1 146 ? -1.002 -2.289 -6.204 1.00 82.19 146 GLN A C 1
ATOM 1099 O O . GLN A 1 146 ? -0.456 -2.974 -5.334 1.00 82.19 146 GLN A O 1
ATOM 1104 N N . THR A 1 147 ? -1.139 -0.968 -6.100 1.00 83.56 147 THR A N 1
ATOM 1105 C CA . THR A 1 147 ? -0.774 -0.212 -4.907 1.00 83.56 147 THR A CA 1
ATOM 1106 C C . THR A 1 147 ? -1.990 -0.067 -4.000 1.00 83.56 147 THR A C 1
ATOM 1108 O O . THR A 1 147 ? -3.075 0.321 -4.427 1.00 83.56 147 THR A O 1
ATOM 1111 N N . GLY A 1 148 ? -1.827 -0.444 -2.736 1.00 86.75 148 GLY A N 1
ATOM 1112 C CA . GLY A 1 148 ? -2.852 -0.307 -1.710 1.00 86.75 148 GLY A CA 1
ATOM 1113 C C . GLY A 1 148 ? -2.399 0.679 -0.652 1.00 86.75 148 GLY A C 1
ATOM 1114 O O . GLY A 1 148 ? -1.267 0.604 -0.190 1.00 86.75 148 GLY A O 1
ATOM 1115 N N . VAL A 1 149 ? -3.267 1.591 -0.228 1.00 88.69 149 VAL A N 1
ATOM 1116 C CA . VAL A 1 149 ? -2.955 2.513 0.871 1.00 88.69 149 VAL A CA 1
ATOM 1117 C C . VAL A 1 149 ? -3.668 2.047 2.134 1.00 88.69 149 VAL A C 1
ATOM 1119 O O . VAL A 1 149 ? -4.863 1.752 2.114 1.00 88.69 149 VAL A O 1
ATOM 1122 N N . ILE A 1 150 ? -2.923 1.957 3.234 1.00 88.44 150 ILE A N 1
ATOM 1123 C CA . ILE A 1 150 ? -3.456 1.720 4.573 1.00 88.44 150 ILE A CA 1
ATOM 1124 C C . ILE A 1 150 ? -3.631 3.086 5.233 1.00 88.44 150 ILE A C 1
ATOM 1126 O O . ILE A 1 150 ? -2.652 3.740 5.608 1.00 88.44 150 ILE A O 1
ATOM 1130 N N . SER A 1 151 ? -4.884 3.510 5.362 1.00 87.56 151 SER A N 1
ATOM 1131 C CA . SER A 1 151 ? -5.286 4.732 6.054 1.00 87.56 151 SER A CA 1
ATOM 1132 C C . SER A 1 151 ? -5.984 4.419 7.379 1.00 87.56 151 SER A C 1
ATOM 1134 O O . SER A 1 151 ? -6.470 3.305 7.599 1.00 87.56 151 SER A O 1
ATOM 1136 N N . SER A 1 152 ? -6.021 5.400 8.282 1.00 87.62 152 SER A N 1
ATOM 1137 C CA . SER A 1 152 ? -6.811 5.286 9.510 1.00 87.62 152 SER A CA 1
ATOM 1138 C C . SER A 1 152 ? -8.242 5.771 9.292 1.00 87.62 152 SER A C 1
ATOM 1140 O O . SER A 1 152 ? -8.459 6.904 8.866 1.00 87.62 152 SER A O 1
ATOM 1142 N N . ASN A 1 153 ? -9.236 4.955 9.651 1.00 85.56 153 ASN A N 1
ATOM 1143 C CA . ASN A 1 153 ? -10.654 5.347 9.602 1.00 85.56 153 ASN A CA 1
ATOM 1144 C C . ASN A 1 153 ? -11.091 6.209 10.800 1.00 85.56 153 ASN A C 1
ATOM 1146 O O . ASN A 1 153 ? -12.200 6.745 10.810 1.00 85.56 153 ASN A O 1
ATOM 1150 N N . PHE A 1 154 ? -10.223 6.346 11.800 1.00 88.94 154 PHE A N 1
ATOM 1151 C CA . PHE A 1 154 ? -10.493 7.019 13.064 1.00 88.94 154 PHE A CA 1
ATOM 1152 C C . PHE A 1 154 ? -9.247 7.755 13.559 1.00 88.94 154 PHE A C 1
ATOM 1154 O O . PHE A 1 154 ? -8.118 7.416 13.195 1.00 88.94 154 PHE A O 1
ATOM 1161 N N . SER A 1 155 ? -9.438 8.780 14.382 1.00 91.25 155 SER A N 1
ATOM 1162 C CA . SER A 1 155 ? -8.326 9.487 15.015 1.00 91.25 155 SER A CA 1
ATOM 1163 C C . SER A 1 155 ? -7.879 8.762 16.283 1.00 91.25 155 SER A C 1
ATOM 1165 O O . SER A 1 155 ? -8.688 8.160 16.997 1.00 91.25 155 SER A O 1
ATOM 1167 N N . GLY A 1 156 ? -6.582 8.791 16.575 1.00 92.56 156 GLY A N 1
ATOM 1168 C CA . GLY A 1 156 ? -6.065 8.116 17.758 1.00 92.56 156 GLY A CA 1
ATOM 1169 C C . GLY A 1 156 ? -4.554 8.160 17.893 1.00 92.56 156 GLY A C 1
ATOM 1170 O O . GLY A 1 156 ? -3.851 8.643 17.011 1.00 92.56 156 GLY A O 1
ATOM 1171 N N . ARG A 1 157 ? -4.059 7.644 19.014 1.00 94.12 157 ARG A N 1
ATOM 1172 C CA . ARG A 1 157 ? -2.633 7.484 19.295 1.00 94.12 157 ARG A CA 1
ATOM 1173 C C . ARG A 1 157 ? -2.193 6.069 18.941 1.00 94.12 157 ARG A C 1
ATOM 1175 O O . ARG A 1 157 ? -2.849 5.107 19.336 1.00 94.12 157 ARG A O 1
ATOM 1182 N N . ILE A 1 158 ? -1.082 5.932 18.228 1.00 93.44 158 ILE A N 1
ATOM 1183 C CA . ILE A 1 158 ? -0.463 4.636 17.949 1.00 93.44 158 ILE A CA 1
ATOM 1184 C C . ILE A 1 158 ? 0.144 4.117 19.249 1.00 93.44 158 ILE A C 1
ATOM 1186 O O . ILE A 1 158 ? 1.091 4.692 19.779 1.00 93.44 158 ILE A O 1
ATOM 1190 N N . GLU A 1 159 ? -0.409 3.027 19.761 1.00 92.81 159 GLU A N 1
ATOM 1191 C CA . GLU A 1 159 ? 0.051 2.380 20.990 1.00 92.81 159 GLU A CA 1
ATOM 1192 C C . GLU A 1 159 ? 1.184 1.402 20.711 1.00 92.81 159 GLU A C 1
ATOM 1194 O O . GLU A 1 159 ? 2.123 1.292 21.493 1.00 92.81 159 GLU A O 1
ATOM 1199 N N . LYS A 1 160 ? 1.064 0.660 19.609 1.00 93.38 160 LYS A N 1
ATOM 1200 C CA . LYS A 1 160 ? 2.040 -0.351 19.223 1.00 93.38 160 LYS A CA 1
ATOM 1201 C C . LYS A 1 160 ? 2.102 -0.481 17.716 1.00 93.38 160 LYS A C 1
ATOM 1203 O O . LYS A 1 160 ? 1.061 -0.595 17.069 1.00 93.38 160 LYS A O 1
ATOM 1208 N N . LEU A 1 161 ? 3.305 -0.516 17.164 1.00 91.88 161 LEU A N 1
ATOM 1209 C CA . LEU A 1 161 ? 3.545 -0.688 15.741 1.00 91.88 161 LEU A CA 1
ATOM 1210 C C . LEU A 1 161 ? 4.282 -2.014 15.520 1.00 91.88 161 LEU A C 1
ATOM 1212 O O . LEU A 1 161 ? 5.373 -2.245 16.031 1.00 91.88 161 LEU A O 1
ATOM 1216 N N . TYR A 1 162 ? 3.661 -2.926 14.772 1.00 91.88 162 TYR A N 1
ATOM 1217 C CA . TYR A 1 162 ? 4.219 -4.260 14.515 1.00 91.88 162 TYR A CA 1
ATOM 1218 C C . TYR A 1 162 ? 5.169 -4.288 13.319 1.00 91.88 162 TYR A C 1
ATOM 1220 O O . TYR A 1 162 ? 5.979 -5.209 13.190 1.00 91.88 162 TYR A O 1
ATOM 1228 N N . VAL A 1 163 ? 5.066 -3.291 12.445 1.00 89.69 163 VAL A N 1
ATOM 1229 C CA . VAL A 1 163 ? 5.946 -3.118 11.291 1.00 89.69 163 VAL A CA 1
ATOM 1230 C C . VAL A 1 163 ? 7.126 -2.258 11.713 1.00 89.69 163 VAL A C 1
ATOM 1232 O O . VAL A 1 163 ? 6.938 -1.201 12.302 1.00 89.69 163 VAL A O 1
ATOM 1235 N N . LYS A 1 164 ? 8.344 -2.719 11.443 1.00 84.19 164 LYS A N 1
ATOM 1236 C CA . LYS A 1 164 ? 9.555 -2.113 12.014 1.00 84.19 164 LYS A CA 1
ATOM 1237 C C . LYS A 1 164 ? 10.378 -1.316 11.008 1.00 84.19 164 LYS A C 1
ATOM 1239 O O . LYS A 1 164 ? 11.050 -0.375 11.405 1.00 84.19 164 LYS A O 1
ATOM 1244 N N . TYR A 1 165 ? 10.348 -1.705 9.736 1.00 85.06 165 TYR A N 1
ATOM 1245 C CA . TYR A 1 165 ? 11.226 -1.155 8.703 1.00 85.06 165 TYR A CA 1
ATOM 1246 C C . TYR A 1 165 ? 10.511 -1.054 7.352 1.00 85.06 165 TYR A C 1
ATOM 1248 O O . TYR A 1 165 ? 9.499 -1.723 7.104 1.00 85.06 165 TYR A O 1
ATOM 1256 N N . ARG A 1 166 ? 11.039 -0.199 6.472 1.00 84.50 166 ARG A N 1
ATOM 1257 C CA . ARG A 1 166 ? 10.577 -0.058 5.082 1.00 84.50 166 ARG A CA 1
ATOM 1258 C C . ARG A 1 166 ? 10.826 -1.339 4.284 1.00 84.50 166 ARG A C 1
ATOM 1260 O O . ARG A 1 166 ? 11.700 -2.127 4.603 1.00 84.50 166 ARG A O 1
ATOM 1267 N N . TYR A 1 167 ? 10.051 -1.564 3.233 1.00 86.06 167 TYR A N 1
ATOM 1268 C CA . TYR A 1 167 ? 10.093 -2.758 2.379 1.00 86.06 167 TYR A CA 1
ATOM 1269 C C . TYR A 1 167 ? 9.787 -4.082 3.100 1.00 86.06 167 TYR A C 1
ATOM 1271 O O . TYR A 1 167 ? 9.912 -5.160 2.511 1.00 86.06 167 TYR A O 1
ATOM 1279 N N . GLN A 1 168 ? 9.314 -4.034 4.349 1.00 88.31 168 GLN A N 1
ATOM 1280 C CA . GLN A 1 168 ? 8.885 -5.225 5.070 1.00 88.31 168 GLN A CA 1
ATOM 1281 C C . GLN A 1 168 ? 7.721 -5.897 4.333 1.00 88.31 168 GLN A C 1
ATOM 1283 O O . GLN A 1 168 ? 6.709 -5.263 4.016 1.00 88.31 168 GLN A O 1
ATOM 1288 N N . LYS A 1 169 ? 7.864 -7.200 4.072 1.00 90.62 169 LYS A N 1
ATOM 1289 C CA . LYS A 1 169 ? 6.806 -8.009 3.468 1.00 90.62 169 LYS A CA 1
ATOM 1290 C C . LYS A 1 169 ? 5.661 -8.195 4.460 1.00 90.62 169 LYS A C 1
ATOM 1292 O O . LYS A 1 169 ? 5.888 -8.571 5.611 1.00 90.62 169 LYS A O 1
ATOM 1297 N N . ILE A 1 170 ? 4.439 -7.987 3.989 1.00 91.94 170 ILE A N 1
ATOM 1298 C CA . ILE A 1 170 ? 3.211 -8.203 4.744 1.00 91.94 170 ILE A CA 1
ATOM 1299 C C . ILE A 1 170 ? 2.197 -9.033 3.962 1.00 91.94 170 ILE A C 1
ATOM 1301 O O . ILE A 1 170 ? 2.136 -8.999 2.728 1.00 91.94 170 ILE A O 1
ATOM 1305 N N . ALA A 1 171 ? 1.372 -9.766 4.701 1.00 92.56 171 ALA A N 1
ATOM 1306 C CA . ALA A 1 171 ? 0.238 -10.504 4.166 1.00 92.56 171 ALA A CA 1
ATOM 1307 C C . ALA A 1 171 ? -1.088 -9.783 4.449 1.00 92.56 171 ALA A C 1
ATOM 1309 O O . ALA A 1 171 ? -1.226 -9.022 5.412 1.00 92.56 171 ALA A O 1
ATOM 1310 N N . LYS A 1 172 ? -2.099 -10.080 3.630 1.00 91.50 172 LYS A N 1
ATOM 1311 C CA . LYS A 1 172 ? -3.475 -9.660 3.899 1.00 91.50 172 LYS A CA 1
ATOM 1312 C C . LYS A 1 172 ? -3.956 -10.293 5.211 1.00 91.50 172 LYS A C 1
ATOM 1314 O O . LYS A 1 172 ? -3.771 -11.485 5.429 1.00 91.50 172 LYS A O 1
ATOM 1319 N N . GLY A 1 173 ? -4.564 -9.493 6.079 1.00 90.25 173 GLY A N 1
ATOM 1320 C CA . GLY A 1 173 ? -5.009 -9.876 7.419 1.00 90.25 173 GLY A CA 1
ATOM 1321 C C . GLY A 1 173 ? -3.930 -9.777 8.501 1.00 90.25 173 GLY A C 1
ATOM 1322 O O . GLY A 1 173 ? -4.222 -10.017 9.669 1.00 90.25 173 GLY A O 1
ATOM 1323 N N . GLN A 1 174 ? -2.694 -9.402 8.163 1.00 92.38 174 GLN A N 1
ATOM 1324 C CA . GLN A 1 174 ? -1.644 -9.215 9.161 1.00 92.38 174 GLN A CA 1
ATOM 1325 C C . GLN A 1 174 ? -1.927 -7.987 10.034 1.00 92.38 174 GLN A C 1
ATOM 1327 O O . GLN A 1 174 ? -2.315 -6.935 9.527 1.00 92.38 174 GLN A O 1
ATOM 1332 N N . ARG A 1 175 ? -1.710 -8.111 11.348 1.00 91.44 175 ARG A N 1
ATOM 1333 C CA . ARG A 1 175 ? -1.804 -7.000 12.305 1.00 91.44 175 ARG A CA 1
ATOM 1334 C C . ARG A 1 175 ? -0.630 -6.045 12.100 1.00 91.44 175 ARG A C 1
ATOM 1336 O O . ARG A 1 175 ? 0.522 -6.455 12.213 1.00 91.44 175 ARG A O 1
ATOM 1343 N N . ILE A 1 176 ? -0.941 -4.789 11.793 1.00 90.69 176 ILE A N 1
ATOM 1344 C CA . ILE A 1 176 ? 0.043 -3.759 11.438 1.00 90.69 176 ILE A CA 1
ATOM 1345 C C . ILE A 1 176 ? 0.331 -2.851 12.629 1.00 90.69 176 ILE A C 1
ATOM 1347 O O . ILE A 1 176 ? 1.489 -2.597 12.948 1.00 90.69 176 ILE A O 1
ATOM 1351 N N . MET A 1 177 ? -0.712 -2.399 13.319 1.00 91.31 177 MET A N 1
ATOM 1352 C CA . MET A 1 177 ? -0.596 -1.504 14.469 1.00 91.31 177 MET A CA 1
ATOM 1353 C C . MET A 1 177 ? -1.802 -1.640 15.389 1.00 91.31 177 MET A C 1
ATOM 1355 O O . MET A 1 177 ? -2.871 -2.078 14.962 1.00 91.31 177 MET A O 1
ATOM 1359 N N . ASP A 1 178 ? -1.631 -1.218 16.634 1.00 92.50 178 ASP A N 1
ATOM 1360 C CA . ASP A 1 178 ? -2.721 -0.949 17.558 1.00 92.50 178 ASP A CA 1
ATOM 1361 C C . ASP A 1 178 ? -2.842 0.549 17.783 1.00 92.50 178 ASP A C 1
ATOM 1363 O O . ASP A 1 178 ? -1.852 1.231 18.062 1.00 92.50 178 ASP A O 1
ATOM 1367 N N . ILE A 1 179 ? -4.071 1.044 17.714 1.00 92.62 179 ILE A N 1
ATOM 1368 C CA . ILE A 1 179 ? -4.387 2.446 17.950 1.00 92.62 179 ILE A CA 1
ATOM 1369 C C . ILE A 1 179 ? -5.342 2.543 19.138 1.00 92.62 179 ILE A C 1
ATOM 1371 O O . ILE A 1 179 ? -6.333 1.812 19.226 1.00 92.62 179 ILE A O 1
ATOM 1375 N N . TYR A 1 180 ? -5.043 3.471 20.041 1.00 93.25 180 TYR A N 1
ATOM 1376 C CA . TYR A 1 180 ? -5.982 3.971 21.033 1.00 93.25 180 TYR A CA 1
ATOM 1377 C C . TYR A 1 180 ? -6.783 5.127 20.429 1.00 93.25 180 TYR A C 1
ATOM 1379 O O . TYR A 1 180 ? -6.212 6.150 20.053 1.00 93.25 180 TYR A O 1
ATOM 1387 N N . SER A 1 181 ? -8.104 4.977 20.341 1.00 93.38 181 SER A N 1
ATOM 1388 C CA . SER A 1 181 ? -9.002 6.004 19.808 1.00 93.38 181 SER A CA 1
ATOM 1389 C C . SER A 1 181 ? -10.085 6.356 20.827 1.00 93.38 181 SER A C 1
ATOM 1391 O O . SER A 1 181 ? -10.918 5.499 21.138 1.00 93.38 181 SER A O 1
ATOM 1393 N N . PRO A 1 182 ? -10.121 7.610 21.318 1.00 91.94 182 PRO A N 1
ATOM 1394 C CA . PRO A 1 182 ? -11.195 8.075 22.192 1.00 91.94 182 PRO A CA 1
ATOM 1395 C C . PRO A 1 182 ? -12.579 7.960 21.539 1.00 91.94 182 PRO A C 1
ATOM 1397 O O . PRO A 1 182 ? -13.539 7.574 22.195 1.00 91.94 182 PRO A O 1
ATOM 1400 N N . GLU A 1 183 ? -12.680 8.225 20.232 1.00 91.38 183 GLU A N 1
ATOM 1401 C CA . GLU A 1 183 ? -13.949 8.173 19.496 1.00 91.38 183 GLU A CA 1
ATOM 1402 C C . GLU A 1 183 ? -14.544 6.756 19.479 1.00 91.38 183 GLU A C 1
ATOM 1404 O O . GLU A 1 183 ? -15.734 6.568 19.746 1.00 91.38 183 GLU A O 1
ATOM 1409 N N . LEU A 1 184 ? -13.709 5.742 19.221 1.00 91.94 184 LEU A N 1
ATOM 1410 C CA . LEU A 1 184 ? -14.137 4.343 19.273 1.00 91.94 184 LEU A CA 1
ATOM 1411 C C . LEU A 1 184 ? -14.467 3.891 20.693 1.00 91.94 184 LEU A C 1
ATOM 1413 O O . LEU A 1 184 ? -15.348 3.047 20.858 1.00 91.94 184 LEU A O 1
ATOM 1417 N N . LEU A 1 185 ? -13.779 4.419 21.707 1.00 92.50 185 LEU A N 1
ATOM 1418 C CA . LEU A 1 185 ? -14.066 4.102 23.103 1.00 92.50 185 LEU A CA 1
ATOM 1419 C C . LEU A 1 185 ? -15.469 4.586 23.488 1.00 92.50 185 LEU A C 1
ATOM 1421 O O . LEU A 1 185 ? -16.303 3.773 23.885 1.00 92.50 185 LEU A O 1
ATOM 1425 N N . THR A 1 186 ? -15.771 5.865 23.254 1.00 94.00 186 THR A N 1
ATOM 1426 C CA . THR A 1 186 ? -17.099 6.437 23.522 1.00 94.00 186 THR A CA 1
ATOM 1427 C C . THR A 1 186 ? -18.194 5.717 22.732 1.00 94.00 186 THR A C 1
ATOM 1429 O O . THR A 1 186 ? -19.275 5.446 23.252 1.00 94.00 186 THR A O 1
ATOM 1432 N N . ALA A 1 187 ? -17.937 5.360 21.470 1.00 93.69 187 ALA A N 1
ATOM 1433 C CA . ALA A 1 187 ? -18.909 4.630 20.659 1.00 93.69 187 ALA A CA 1
ATOM 1434 C C . ALA A 1 187 ? -19.198 3.214 21.200 1.00 93.69 187 ALA A C 1
ATOM 1436 O O . ALA A 1 187 ? -20.349 2.774 21.169 1.00 93.69 187 ALA A O 1
ATOM 1437 N N . GLN A 1 188 ? -18.184 2.514 21.719 1.00 93.38 188 GLN A N 1
ATOM 1438 C CA . GLN A 1 188 ? -18.355 1.206 22.359 1.00 93.38 188 GLN A CA 1
ATOM 1439 C C . GLN A 1 188 ? -19.116 1.317 23.681 1.00 93.38 188 GLN A C 1
ATOM 1441 O O . GLN A 1 188 ? -20.021 0.522 23.925 1.00 93.38 188 GLN A O 1
ATOM 1446 N N . GLU A 1 189 ? -18.782 2.302 24.513 1.00 93.69 189 GLU A N 1
ATOM 1447 C CA . GLU A 1 189 ? -19.480 2.560 25.776 1.00 93.69 189 GLU A CA 1
ATOM 1448 C C . GLU A 1 189 ? -20.961 2.854 25.544 1.00 93.69 189 GLU A C 1
ATOM 1450 O O . GLU A 1 189 ? -21.804 2.269 26.218 1.00 93.69 189 GLU A O 1
ATOM 1455 N N . ASN A 1 190 ? -21.290 3.652 24.525 1.00 94.25 190 ASN A N 1
ATOM 1456 C CA . ASN A 1 190 ? -22.675 3.924 24.143 1.00 94.25 190 ASN A CA 1
ATOM 1457 C C . ASN A 1 190 ? -23.423 2.655 23.704 1.00 94.25 190 ASN A C 1
ATOM 1459 O O . ASN A 1 190 ? -24.560 2.442 24.120 1.00 94.25 190 ASN A O 1
ATOM 1463 N N . LEU A 1 191 ? -22.801 1.780 22.901 1.00 93.88 191 LEU A N 1
ATOM 1464 C CA . LEU A 1 191 ? -23.418 0.500 22.530 1.00 93.88 191 LEU A CA 1
ATOM 1465 C C . LEU A 1 191 ? -23.651 -0.383 23.765 1.00 93.88 191 LEU A C 1
ATOM 1467 O O . LEU A 1 191 ? -24.717 -0.976 23.910 1.00 93.88 191 LEU A O 1
ATOM 1471 N N . LEU A 1 192 ? -22.660 -0.476 24.652 1.00 93.44 192 LEU A N 1
ATOM 1472 C CA . LEU A 1 192 ? -22.753 -1.271 25.876 1.00 93.44 192 LEU A CA 1
ATOM 1473 C C . LEU A 1 192 ? -23.796 -0.707 26.848 1.00 93.44 192 LEU A C 1
ATOM 1475 O O . LEU A 1 192 ? -24.470 -1.482 27.520 1.00 93.44 192 LEU A O 1
ATOM 1479 N N . PHE A 1 193 ? -23.949 0.615 26.912 1.00 93.75 193 PHE A N 1
ATOM 1480 C CA . PHE A 1 193 ? -24.991 1.288 27.684 1.00 93.75 193 PHE A CA 1
ATOM 1481 C C . PHE A 1 193 ? -26.385 0.920 27.167 1.00 93.75 193 PHE A C 1
ATOM 1483 O O . PHE A 1 193 ? -27.229 0.498 27.954 1.00 93.75 193 PHE A O 1
ATOM 1490 N N . LEU A 1 194 ? -26.599 0.980 25.847 1.00 93.69 194 LEU A N 1
ATOM 1491 C CA . LEU A 1 194 ? -27.868 0.587 25.223 1.00 93.69 194 LEU A CA 1
ATOM 1492 C C . LEU A 1 194 ? -28.197 -0.888 25.470 1.00 93.69 194 LEU A C 1
ATOM 1494 O O . LEU A 1 194 ? -29.326 -1.216 25.806 1.00 93.69 194 LEU A O 1
ATOM 1498 N N . LEU A 1 195 ? -27.206 -1.779 25.370 1.00 92.56 195 LEU A N 1
ATOM 1499 C CA . LEU A 1 195 ? -27.404 -3.207 25.638 1.00 92.56 195 LEU A CA 1
ATOM 1500 C C . LEU A 1 195 ? -27.748 -3.510 27.104 1.00 92.56 195 LEU A C 1
ATOM 1502 O O . LEU A 1 195 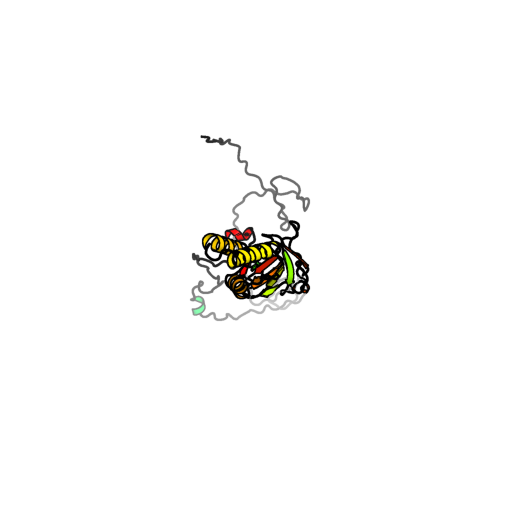? -28.375 -4.531 27.373 1.00 92.56 195 LEU A O 1
ATOM 1506 N N . LYS A 1 196 ? -27.316 -2.662 28.044 1.00 92.25 196 LYS A N 1
ATOM 1507 C CA . LYS A 1 196 ? -27.579 -2.837 29.480 1.00 92.25 196 LYS A CA 1
ATOM 1508 C C . LYS A 1 196 ? -28.915 -2.244 29.917 1.00 92.25 196 LYS A C 1
ATOM 1510 O O . LYS A 1 196 ? -29.565 -2.841 30.766 1.00 92.25 196 LYS A O 1
ATOM 1515 N N . ASN A 1 197 ? -29.296 -1.092 29.366 1.00 93.62 197 ASN A N 1
ATOM 1516 C CA . ASN A 1 197 ? -30.468 -0.343 29.825 1.00 93.62 197 ASN A CA 1
ATOM 1517 C C . ASN A 1 197 ? -31.703 -0.540 28.939 1.00 93.62 197 ASN A C 1
ATOM 1519 O O . ASN A 1 197 ? -32.803 -0.623 29.470 1.00 93.62 197 ASN A O 1
ATOM 1523 N N . ASP A 1 198 ? -31.526 -0.667 27.619 1.00 92.44 198 ASP A N 1
ATOM 1524 C CA . ASP A 1 198 ? -32.621 -0.688 26.639 1.00 92.44 198 ASP A CA 1
ATOM 1525 C C . ASP A 1 198 ? -32.461 -1.827 25.601 1.00 92.44 198 ASP A C 1
ATOM 1527 O O . ASP A 1 198 ? -32.397 -1.568 24.392 1.00 92.44 198 ASP A O 1
ATOM 1531 N N . PRO A 1 199 ? -32.400 -3.108 26.025 1.00 88.19 199 PRO A N 1
ATOM 1532 C CA . PRO A 1 199 ? -32.155 -4.239 25.120 1.00 88.19 199 PRO A CA 1
ATOM 1533 C C . PRO A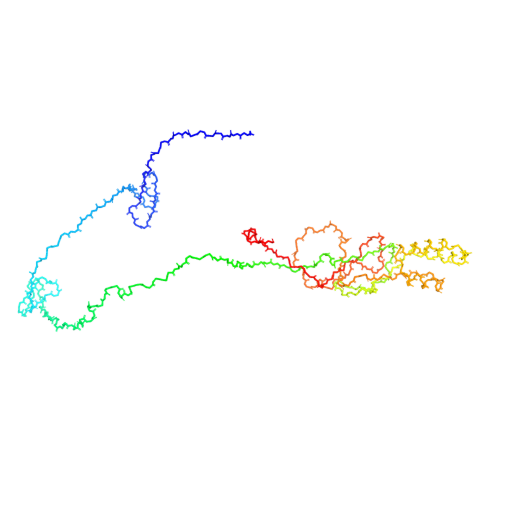 1 199 ? -33.267 -4.449 24.078 1.00 88.19 199 PRO A C 1
ATOM 1535 O O . PRO A 1 199 ? -32.999 -4.953 22.987 1.00 88.19 199 PRO A O 1
ATOM 1538 N N . GLU A 1 200 ? -34.495 -4.022 24.384 1.00 91.25 200 GLU A N 1
ATOM 1539 C CA . GLU A 1 200 ? -35.659 -4.128 23.494 1.00 91.25 200 GLU A CA 1
ATOM 1540 C C . GLU A 1 200 ? -35.592 -3.148 22.311 1.00 91.25 200 GLU A C 1
ATOM 1542 O O . GLU A 1 200 ? -36.187 -3.378 21.254 1.00 91.25 200 GLU A O 1
ATOM 1547 N N . ASN A 1 201 ? -34.832 -2.051 22.439 1.00 91.94 201 ASN A N 1
ATOM 1548 C CA . ASN A 1 201 ? -34.727 -1.038 21.393 1.00 91.94 201 ASN A CA 1
ATOM 1549 C C . ASN A 1 201 ? -33.692 -1.434 20.329 1.00 91.94 201 ASN A C 1
ATOM 1551 O O . ASN A 1 201 ? -32.598 -0.870 20.203 1.00 91.94 201 ASN A O 1
ATOM 1555 N N . THR A 1 202 ? -34.071 -2.420 19.520 1.00 93.50 202 THR A N 1
ATOM 1556 C CA . THR A 1 202 ? -33.243 -2.958 18.433 1.00 93.50 202 THR A CA 1
ATOM 1557 C C . THR A 1 202 ? -32.821 -1.894 17.417 1.00 93.50 202 THR A C 1
ATOM 1559 O O . THR A 1 202 ? -31.729 -1.993 16.857 1.00 93.50 202 THR A O 1
ATOM 1562 N N . MET A 1 203 ? -33.626 -0.845 17.209 1.00 94.00 203 MET A N 1
ATOM 1563 C CA . MET A 1 203 ? -33.310 0.251 16.288 1.00 94.00 203 MET A CA 1
ATOM 1564 C C . MET A 1 203 ? -32.057 1.017 16.731 1.00 94.00 203 MET A C 1
ATOM 1566 O O . MET A 1 203 ? -31.124 1.176 15.940 1.00 94.00 203 MET A O 1
ATOM 1570 N N . LEU A 1 204 ? -31.999 1.448 17.996 1.00 93.06 204 LEU A N 1
ATOM 1571 C CA . LEU A 1 204 ? -30.844 2.176 18.534 1.00 93.06 204 LEU A CA 1
ATOM 1572 C C . LEU A 1 204 ? -29.599 1.293 18.603 1.00 93.06 204 LEU A C 1
ATOM 1574 O O . LEU A 1 204 ? -28.503 1.735 18.255 1.00 93.06 204 LEU A O 1
ATOM 1578 N N . ILE A 1 205 ? -29.768 0.027 18.985 1.00 93.75 205 ILE A N 1
ATOM 1579 C CA . ILE A 1 205 ? -28.670 -0.943 19.022 1.00 93.75 205 ILE A CA 1
ATOM 1580 C C . ILE A 1 205 ? -28.086 -1.137 17.620 1.00 93.75 205 ILE A C 1
ATOM 1582 O O . ILE A 1 205 ? -26.866 -1.120 17.449 1.00 93.75 205 ILE A O 1
ATOM 1586 N N . ASN A 1 206 ? -28.931 -1.291 16.600 1.00 93.94 206 ASN A N 1
ATOM 1587 C CA . ASN A 1 206 ? -28.479 -1.451 15.221 1.00 93.94 206 ASN A CA 1
ATOM 1588 C C . ASN A 1 206 ? -27.803 -0.179 14.693 1.00 93.94 206 ASN A C 1
ATOM 1590 O O . ASN A 1 206 ? -26.759 -0.282 14.050 1.00 93.94 206 ASN A O 1
ATOM 1594 N N . ALA A 1 207 ? -28.313 1.011 15.027 1.00 95.44 207 ALA A N 1
ATOM 1595 C CA . ALA A 1 207 ? -27.663 2.278 14.688 1.00 95.44 207 ALA A CA 1
ATOM 1596 C C . ALA A 1 207 ? -26.274 2.410 15.343 1.00 95.44 207 ALA A C 1
ATOM 1598 O O . ALA A 1 207 ? -25.308 2.800 14.684 1.00 95.44 207 ALA A O 1
ATOM 1599 N N . ALA A 1 208 ? -26.141 2.020 16.615 1.00 94.50 208 ALA A N 1
ATOM 1600 C CA . ALA A 1 208 ? -24.866 2.017 17.328 1.00 94.50 208 ALA A CA 1
ATOM 1601 C C . ALA A 1 208 ? -23.870 0.999 16.740 1.00 94.50 208 ALA A C 1
ATOM 1603 O O . ALA A 1 208 ? -22.698 1.329 16.537 1.00 94.50 208 ALA A O 1
ATOM 1604 N N . LYS A 1 209 ? -24.331 -0.211 16.388 1.00 94.38 209 LYS A N 1
ATOM 1605 C CA . LYS A 1 209 ? -23.521 -1.220 15.678 1.00 94.38 209 LYS A CA 1
ATOM 1606 C C . LYS A 1 209 ? -23.046 -0.703 14.320 1.00 94.38 209 LYS A C 1
ATOM 1608 O O . LYS A 1 209 ? -21.863 -0.816 14.008 1.00 94.38 209 LYS A O 1
ATOM 1613 N N . GLN A 1 210 ? -23.942 -0.091 13.546 1.00 93.69 210 GLN A N 1
ATOM 1614 C CA . GLN A 1 210 ? -23.615 0.471 12.237 1.00 93.69 210 GLN A CA 1
ATOM 1615 C C . GLN A 1 210 ? -22.593 1.605 12.356 1.00 93.69 210 GLN A C 1
ATOM 1617 O O . GLN A 1 210 ? -21.648 1.666 11.573 1.00 93.69 210 GLN A O 1
ATOM 1622 N N . LYS A 1 211 ? -22.722 2.469 13.369 1.00 93.31 211 LYS A N 1
ATOM 1623 C CA . LYS A 1 211 ? -21.738 3.523 13.647 1.00 93.31 211 LYS A CA 1
ATOM 1624 C C . LYS A 1 211 ? -20.345 2.942 13.902 1.00 93.31 211 LYS A C 1
ATOM 1626 O O . LYS A 1 211 ? -19.385 3.406 13.297 1.00 93.31 211 LYS A O 1
ATOM 1631 N N . LEU A 1 212 ? -20.225 1.915 14.744 1.00 92.06 212 LEU A N 1
ATOM 1632 C CA . LEU A 1 212 ? -18.942 1.249 15.009 1.00 92.06 212 LEU A CA 1
ATOM 1633 C C . LEU A 1 212 ? -18.355 0.585 13.756 1.00 92.06 212 LEU A C 1
ATOM 1635 O O . LEU A 1 212 ? -17.147 0.663 13.534 1.00 92.06 212 LEU A O 1
ATOM 1639 N N . TYR A 1 213 ? -19.203 -0.012 12.916 1.00 90.94 213 TYR A N 1
ATOM 1640 C CA . TYR A 1 213 ? -18.787 -0.582 11.635 1.00 90.94 213 TYR A CA 1
ATOM 1641 C C . TYR A 1 213 ? -18.215 0.487 10.691 1.00 90.94 213 TYR A C 1
ATOM 1643 O O . TYR A 1 213 ? -17.130 0.312 10.140 1.00 90.94 213 TYR A O 1
ATOM 1651 N N . LEU A 1 214 ? -18.890 1.635 10.567 1.00 89.12 214 LEU A N 1
ATOM 1652 C CA . LEU A 1 214 ? -18.430 2.767 9.752 1.00 89.12 214 LEU A CA 1
ATOM 1653 C C . LEU A 1 214 ? -17.144 3.408 10.288 1.00 89.12 214 LEU A C 1
ATOM 1655 O O . LEU A 1 214 ? -16.342 3.920 9.511 1.00 89.12 214 LEU A O 1
ATOM 1659 N N . LEU A 1 215 ? -16.922 3.353 11.602 1.00 88.25 215 LEU A N 1
ATOM 1660 C CA . LEU A 1 215 ? -15.659 3.759 12.222 1.00 88.25 215 LEU A CA 1
ATOM 1661 C C . LEU A 1 215 ? -14.535 2.727 12.014 1.00 88.25 215 LEU A C 1
ATOM 1663 O O . LEU A 1 215 ? -13.412 2.953 12.449 1.00 88.25 215 LEU A O 1
ATOM 1667 N N . GLY A 1 216 ? -14.796 1.617 11.318 1.00 83.44 216 GLY A N 1
ATOM 1668 C CA . GLY A 1 216 ? -13.785 0.640 10.920 1.00 83.44 216 GLY A CA 1
ATOM 1669 C C . GLY A 1 216 ? -13.591 -0.525 11.889 1.00 83.44 216 GLY A C 1
ATOM 1670 O O . GLY A 1 216 ? -12.614 -1.259 11.746 1.00 83.44 216 GLY A O 1
ATOM 1671 N N . MET A 1 217 ? -14.491 -0.728 12.859 1.00 87.31 217 MET A N 1
ATOM 1672 C CA . MET A 1 217 ? -14.457 -1.916 13.716 1.00 87.31 217 MET A CA 1
ATOM 1673 C C . MET A 1 217 ? -14.948 -3.151 12.944 1.00 87.31 217 MET A C 1
ATOM 1675 O O . MET A 1 217 ? -16.024 -3.146 12.348 1.00 87.31 217 MET A O 1
ATOM 1679 N N . SER A 1 218 ? -14.178 -4.241 12.978 1.00 87.56 218 SER A N 1
ATOM 1680 C CA . SER A 1 218 ? -14.581 -5.504 12.346 1.00 87.56 218 SER A CA 1
ATOM 1681 C C . SER A 1 218 ? -15.710 -6.203 13.114 1.00 87.56 218 SER A C 1
ATOM 1683 O O . SER A 1 218 ? -15.826 -6.080 14.334 1.00 87.56 218 SER A O 1
ATOM 1685 N N . ASN A 1 219 ? -16.494 -7.039 12.423 1.00 88.88 219 ASN A N 1
ATOM 1686 C CA . ASN A 1 219 ? -17.538 -7.860 13.054 1.00 88.88 219 ASN A CA 1
ATOM 1687 C C . ASN A 1 219 ? -16.983 -8.770 14.165 1.00 88.88 219 ASN A C 1
ATOM 1689 O O . ASN A 1 219 ? -17.639 -8.994 15.182 1.00 88.88 219 ASN A O 1
ATOM 1693 N N . GLN A 1 220 ? -15.752 -9.262 13.998 1.00 89.25 220 GLN A N 1
ATOM 1694 C CA . GLN A 1 220 ? -15.070 -10.078 15.003 1.00 89.25 220 GLN A CA 1
ATOM 1695 C C . GLN A 1 220 ? -14.784 -9.268 16.273 1.00 89.25 220 GLN A C 1
ATOM 1697 O O . GLN A 1 220 ? -15.110 -9.717 17.374 1.00 89.25 220 GLN A O 1
ATOM 1702 N N . GLN A 1 221 ? -14.254 -8.051 16.128 1.00 88.12 221 GLN A N 1
ATOM 1703 C CA . GLN A 1 221 ? -14.009 -7.143 17.252 1.00 88.12 221 GLN A CA 1
ATOM 1704 C C . GLN A 1 221 ? -15.317 -6.737 17.939 1.00 88.12 221 GLN A C 1
ATOM 1706 O O . GLN A 1 221 ? -15.413 -6.839 19.159 1.00 88.12 221 GLN A O 1
ATOM 1711 N N . LEU A 1 222 ? -16.351 -6.384 17.170 1.00 90.62 222 LEU A N 1
ATOM 1712 C CA . LEU A 1 222 ? -17.661 -6.012 17.705 1.00 90.62 222 LEU A CA 1
ATOM 1713 C C . LEU A 1 222 ? -18.291 -7.156 18.513 1.00 90.62 222 LEU A C 1
ATOM 1715 O O . LEU A 1 222 ? -18.734 -6.953 19.641 1.00 90.62 222 LEU A O 1
ATOM 1719 N N . SER A 1 223 ? -18.273 -8.379 17.973 1.00 90.31 223 SER A N 1
ATOM 1720 C CA . SER A 1 223 ? -18.779 -9.558 18.687 1.00 90.31 223 SER A CA 1
ATOM 1721 C C . SER A 1 223 ? -17.994 -9.847 19.969 1.00 90.31 223 SER A C 1
ATOM 1723 O O . SER A 1 223 ? -18.574 -10.298 20.953 1.00 90.31 223 SER A O 1
ATOM 1725 N N . SER A 1 224 ? -16.693 -9.547 19.979 1.00 89.25 224 SER A N 1
ATOM 1726 C CA . SER A 1 224 ? -15.843 -9.715 21.157 1.00 89.25 224 SER A CA 1
ATOM 1727 C C . SER A 1 224 ? -16.222 -8.719 22.248 1.00 89.25 224 SER A C 1
ATOM 1729 O O . SER A 1 224 ? -16.396 -9.133 23.385 1.00 89.25 224 SER A O 1
ATOM 1731 N N . VAL A 1 225 ? -16.439 -7.446 21.901 1.00 89.88 225 VAL A N 1
ATOM 1732 C CA . VAL A 1 225 ? -16.871 -6.397 22.846 1.00 89.88 225 VAL A CA 1
ATOM 1733 C C . VAL A 1 225 ? -18.246 -6.708 23.442 1.00 89.88 225 VAL A C 1
ATOM 1735 O O . VAL A 1 225 ? -18.445 -6.561 24.646 1.00 89.88 225 VAL A O 1
ATOM 1738 N N . ILE A 1 226 ? -19.187 -7.195 22.625 1.00 90.44 226 ILE A N 1
ATOM 1739 C CA . ILE A 1 226 ? -20.523 -7.592 23.099 1.00 90.44 226 ILE A CA 1
ATOM 1740 C C . ILE A 1 226 ? -20.426 -8.784 24.062 1.00 90.44 226 ILE A C 1
ATOM 1742 O O . ILE A 1 226 ? -21.075 -8.778 25.103 1.00 90.44 226 ILE A O 1
ATOM 1746 N N . LYS A 1 227 ? -19.594 -9.787 23.748 1.00 91.00 227 LYS A N 1
ATOM 1747 C CA . LYS A 1 227 ? -19.397 -10.972 24.601 1.00 91.00 227 LYS A CA 1
ATOM 1748 C C . LYS A 1 227 ? -18.686 -10.650 25.914 1.00 91.00 227 LYS A C 1
ATOM 1750 O O . LYS A 1 227 ? -19.052 -11.197 26.947 1.00 91.00 227 LYS A O 1
ATOM 1755 N N . THR A 1 228 ? -17.653 -9.808 25.884 1.00 91.50 228 THR A N 1
ATOM 1756 C CA . THR A 1 228 ? -16.892 -9.447 27.089 1.00 91.50 228 THR A CA 1
ATOM 1757 C C . THR A 1 228 ? -17.616 -8.416 27.948 1.00 91.50 228 THR A C 1
ATOM 1759 O O . THR A 1 228 ? -17.300 -8.290 29.131 1.00 91.50 228 THR A O 1
ATOM 1762 N N . GLY A 1 229 ? -18.544 -7.648 27.366 1.00 90.19 229 GLY A N 1
ATOM 1763 C CA . GLY A 1 229 ? -19.241 -6.552 28.037 1.00 90.19 229 GLY A CA 1
ATOM 1764 C C . GLY A 1 229 ? -18.321 -5.396 28.449 1.00 90.19 229 GLY A C 1
ATOM 1765 O O . GLY A 1 229 ? -18.725 -4.551 29.252 1.00 90.19 229 GLY A O 1
ATOM 1766 N N . LYS A 1 230 ? -17.081 -5.369 27.937 1.00 89.44 230 LYS A N 1
ATOM 1767 C CA . LYS A 1 230 ? -16.048 -4.375 28.253 1.00 89.44 230 LYS A CA 1
ATOM 1768 C C . LYS A 1 230 ? -15.555 -3.709 26.968 1.00 89.44 230 LYS A C 1
ATOM 1770 O O . LYS A 1 230 ? -15.250 -4.426 26.011 1.00 89.44 230 LYS A O 1
ATOM 1775 N N . PRO A 1 231 ? -15.435 -2.371 26.940 1.00 88.94 231 PRO A N 1
ATOM 1776 C CA . PRO A 1 231 ? -14.891 -1.684 25.781 1.00 88.94 231 PRO A CA 1
ATOM 1777 C C . PRO A 1 231 ? -13.397 -2.003 25.617 1.00 88.94 231 PRO A C 1
ATOM 1779 O O . PRO A 1 231 ? -12.660 -2.149 26.595 1.00 88.94 231 PRO A O 1
ATOM 1782 N N . SER A 1 232 ? -12.942 -2.120 24.371 1.00 86.69 232 SER A N 1
ATOM 1783 C CA . SER A 1 232 ? -11.529 -2.298 24.045 1.00 86.69 232 SER A CA 1
ATOM 1784 C C . SER A 1 232 ? -10.851 -0.946 23.878 1.00 86.69 232 SER A C 1
ATOM 1786 O O . SER A 1 232 ? -11.179 -0.186 22.965 1.00 86.69 232 SER A O 1
ATOM 1788 N N . TYR A 1 233 ? -9.854 -0.684 24.723 1.00 85.75 233 TYR A N 1
ATOM 1789 C CA . TYR A 1 233 ? -9.006 0.504 24.623 1.00 85.75 233 TYR A CA 1
ATOM 1790 C C . TYR A 1 233 ? -8.054 0.446 23.421 1.00 85.75 233 TYR A C 1
ATOM 1792 O O . TYR A 1 233 ? -7.675 1.481 22.886 1.00 85.75 233 TYR A O 1
ATOM 1800 N N . LYS A 1 234 ? -7.659 -0.754 22.979 1.00 88.31 234 LYS A N 1
ATOM 1801 C CA . LYS A 1 234 ? -6.721 -0.935 21.862 1.00 88.31 234 LYS A CA 1
ATOM 1802 C C . LYS A 1 234 ? -7.449 -1.566 20.689 1.00 88.31 234 LYS A C 1
ATOM 1804 O O . LYS A 1 234 ? -8.006 -2.659 20.813 1.00 88.31 234 LYS A O 1
ATOM 1809 N N . VAL A 1 235 ? -7.448 -0.879 19.554 1.00 87.69 235 VAL A N 1
ATOM 1810 C CA . VAL A 1 235 ? -8.051 -1.373 18.318 1.00 87.69 235 VAL A CA 1
ATOM 1811 C C . VAL A 1 235 ? -6.931 -1.747 17.365 1.00 87.69 235 VAL A C 1
ATOM 1813 O O . VAL A 1 235 ? -6.157 -0.898 16.925 1.00 87.69 235 VAL A O 1
ATOM 1816 N N . SER A 1 236 ? -6.831 -3.042 17.077 1.00 88.81 236 SER A N 1
ATOM 1817 C CA . SER A 1 236 ? -5.863 -3.559 16.115 1.00 88.81 236 SER A CA 1
ATOM 1818 C C . SER A 1 236 ? -6.325 -3.268 14.693 1.00 88.81 236 SER A C 1
ATOM 1820 O O . SER A 1 236 ? -7.454 -3.600 14.318 1.00 88.81 236 SER A O 1
ATOM 1822 N N . VAL A 1 237 ? -5.430 -2.676 13.908 1.00 88.75 237 VAL A N 1
ATOM 1823 C CA . VAL A 1 237 ? -5.600 -2.429 12.477 1.00 88.75 237 VAL A CA 1
ATOM 1824 C C . VAL A 1 237 ? -4.879 -3.522 11.698 1.00 88.75 237 VAL A C 1
ATOM 1826 O O . VAL A 1 237 ? -3.701 -3.818 11.935 1.00 88.75 237 VAL A O 1
ATOM 1829 N N . PHE A 1 238 ? -5.601 -4.122 10.757 1.00 89.19 238 PHE A N 1
ATOM 1830 C CA . PHE A 1 238 ? -5.113 -5.201 9.905 1.00 89.19 238 PHE A CA 1
ATOM 1831 C C . PHE A 1 238 ? -4.874 -4.701 8.480 1.00 89.19 238 PHE A C 1
ATOM 1833 O O . PHE A 1 238 ? -5.551 -3.786 8.012 1.00 89.19 238 PHE A O 1
ATOM 1840 N N . SER A 1 239 ? -3.924 -5.313 7.773 1.00 90.31 239 SER A N 1
ATOM 1841 C CA . SER A 1 239 ? -3.687 -5.002 6.363 1.00 90.31 239 SER A CA 1
ATOM 1842 C C . SER A 1 239 ? -4.748 -5.634 5.465 1.00 90.31 239 SER A C 1
ATOM 1844 O O . SER A 1 239 ? -4.974 -6.841 5.520 1.00 90.31 239 SER A O 1
ATOM 1846 N N . ASN A 1 240 ? -5.328 -4.856 4.552 1.00 88.44 240 ASN A N 1
ATOM 1847 C CA . ASN A 1 240 ? -6.194 -5.383 3.491 1.00 88.44 240 ASN A CA 1
ATOM 1848 C C . ASN A 1 240 ? -5.412 -5.859 2.254 1.00 88.44 240 ASN A C 1
ATOM 1850 O O . ASN A 1 240 ? -5.990 -6.506 1.377 1.00 88.44 240 ASN A O 1
ATOM 1854 N N . TYR A 1 241 ? -4.108 -5.575 2.201 1.00 90.00 241 TYR A N 1
ATOM 1855 C CA . TYR A 1 241 ? -3.237 -5.809 1.052 1.00 90.00 241 TYR A CA 1
ATOM 1856 C C . TYR A 1 241 ? -2.064 -6.729 1.412 1.00 90.00 241 TYR A C 1
ATOM 1858 O O . TYR A 1 241 ? -1.634 -6.808 2.564 1.00 90.00 241 TYR A O 1
ATOM 1866 N N . SER A 1 242 ? -1.534 -7.419 0.407 1.00 91.06 242 SER A N 1
ATOM 1867 C CA . SER A 1 242 ? -0.304 -8.208 0.497 1.00 91.06 242 SER A CA 1
ATOM 1868 C C . SER A 1 242 ? 0.774 -7.568 -0.367 1.00 91.06 242 SER A C 1
ATOM 1870 O O . SER A 1 242 ? 0.490 -7.193 -1.505 1.00 91.06 242 SER A O 1
ATOM 1872 N N . GLY A 1 243 ? 1.998 -7.475 0.138 1.00 90.50 243 GLY A N 1
ATOM 1873 C CA . GLY A 1 243 ? 3.090 -6.825 -0.581 1.00 90.50 243 GLY A CA 1
ATOM 1874 C C . GLY A 1 243 ? 4.171 -6.317 0.359 1.00 90.50 243 GLY A C 1
ATOM 1875 O O . GLY A 1 243 ? 4.325 -6.837 1.461 1.00 90.50 243 GLY A O 1
ATOM 1876 N N . HIS A 1 244 ? 4.902 -5.297 -0.069 1.00 89.88 244 HIS A N 1
ATOM 1877 C CA . HIS A 1 244 ? 5.931 -4.637 0.727 1.00 89.88 244 HIS A CA 1
ATOM 1878 C C . HIS A 1 244 ? 5.463 -3.258 1.177 1.00 89.88 244 HIS A C 1
ATOM 1880 O O . HIS A 1 244 ? 4.944 -2.475 0.373 1.00 89.88 244 HIS A O 1
ATOM 1886 N N . ILE A 1 245 ? 5.661 -2.960 2.460 1.00 89.25 245 ILE A N 1
ATOM 1887 C CA . ILE A 1 245 ? 5.329 -1.654 3.024 1.00 89.25 245 ILE A CA 1
ATOM 1888 C C . ILE A 1 245 ? 6.327 -0.615 2.539 1.00 89.25 245 ILE A C 1
ATOM 1890 O O . ILE A 1 245 ? 7.533 -0.771 2.664 1.00 89.25 245 ILE A O 1
ATOM 1894 N N . HIS A 1 246 ? 5.795 0.476 2.038 1.00 85.25 246 HIS A N 1
ATOM 1895 C CA . HIS A 1 246 ? 6.486 1.707 1.743 1.00 85.25 246 HIS A CA 1
ATOM 1896 C C . HIS A 1 246 ? 5.839 2.808 2.572 1.00 85.25 246 HIS A C 1
ATOM 1898 O O . HIS A 1 246 ? 4.688 2.707 3.014 1.00 85.25 246 HIS A O 1
ATOM 1904 N N . GLU A 1 247 ? 6.581 3.881 2.783 1.00 80.38 247 GLU A N 1
ATOM 1905 C CA . GLU A 1 247 ? 6.007 5.057 3.410 1.00 80.38 247 GLU A CA 1
ATOM 1906 C C . GLU A 1 247 ? 4.926 5.640 2.507 1.00 80.38 247 GLU A C 1
ATOM 1908 O O . GLU A 1 247 ? 5.094 5.757 1.290 1.00 80.38 247 GLU A O 1
ATOM 1913 N N . SER A 1 248 ? 3.791 5.984 3.112 1.00 69.75 248 SER A N 1
ATOM 1914 C CA . SER A 1 248 ? 2.858 6.879 2.452 1.00 69.75 248 SER A CA 1
ATOM 1915 C C . SER A 1 248 ? 3.567 8.222 2.318 1.00 69.75 248 SER A C 1
ATOM 1917 O O . SER A 1 248 ? 4.045 8.756 3.317 1.00 69.75 248 SER A O 1
ATOM 1919 N N . ASN A 1 249 ? 3.645 8.767 1.105 1.00 59.69 249 ASN A N 1
ATOM 1920 C CA . ASN A 1 249 ? 4.291 10.050 0.814 1.00 59.69 249 ASN A CA 1
ATOM 1921 C C . ASN A 1 249 ? 3.462 11.248 1.345 1.00 59.69 249 ASN A C 1
ATOM 1923 O O . ASN A 1 249 ? 3.184 12.210 0.638 1.00 59.69 249 ASN A O 1
ATOM 1927 N N . SER A 1 250 ? 2.994 11.155 2.590 1.00 45.19 250 SER A N 1
ATOM 1928 C CA . SER A 1 250 ? 2.184 12.127 3.328 1.00 45.19 250 SER A CA 1
ATOM 1929 C C . SER A 1 250 ? 3.038 13.063 4.191 1.00 45.19 250 SER A C 1
ATOM 1931 O O . SER A 1 250 ? 2.536 13.670 5.132 1.00 45.19 250 SER A O 1
ATOM 1933 N N . ALA A 1 251 ? 4.321 13.202 3.856 1.00 39.53 251 ALA A N 1
ATOM 1934 C CA . ALA A 1 251 ? 5.208 14.227 4.385 1.00 39.53 251 ALA A CA 1
ATOM 1935 C C . ALA A 1 251 ? 5.699 15.101 3.223 1.00 39.53 251 ALA A C 1
ATOM 1937 O O . ALA A 1 251 ? 6.750 14.858 2.647 1.00 39.53 251 ALA A O 1
ATOM 1938 N N . GLY A 1 252 ? 4.903 16.119 2.889 1.00 34.34 252 GLY A N 1
ATOM 1939 C CA . GLY A 1 252 ? 5.323 17.234 2.046 1.00 34.34 252 GLY A CA 1
ATOM 1940 C C . GLY A 1 252 ? 5.310 16.955 0.545 1.00 34.34 252 GLY A C 1
ATOM 1941 O O . GLY A 1 252 ? 6.123 16.212 0.007 1.00 34.34 252 GLY A O 1
ATOM 1942 N N . MET A 1 253 ? 4.445 17.679 -0.163 1.00 35.94 253 MET A N 1
ATOM 1943 C CA . MET A 1 253 ? 4.704 18.080 -1.543 1.00 35.94 253 MET A CA 1
ATOM 1944 C C . MET A 1 253 ? 5.980 18.932 -1.581 1.00 35.94 253 MET A C 1
ATOM 1946 O O . MET A 1 253 ? 5.919 20.156 -1.614 1.00 35.94 253 MET A O 1
ATOM 1950 N N . ASN A 1 254 ? 7.144 18.303 -1.506 1.00 36.88 254 ASN A N 1
ATOM 1951 C CA . ASN A 1 254 ? 8.389 18.910 -1.934 1.00 36.88 254 ASN A CA 1
ATOM 1952 C C . ASN A 1 254 ? 9.392 17.790 -2.173 1.00 36.88 254 ASN A C 1
ATOM 1954 O O . ASN A 1 254 ? 10.004 17.297 -1.238 1.00 36.88 254 ASN A O 1
ATOM 1958 N N . ASN A 1 255 ? 9.479 17.340 -3.420 1.00 39.88 255 A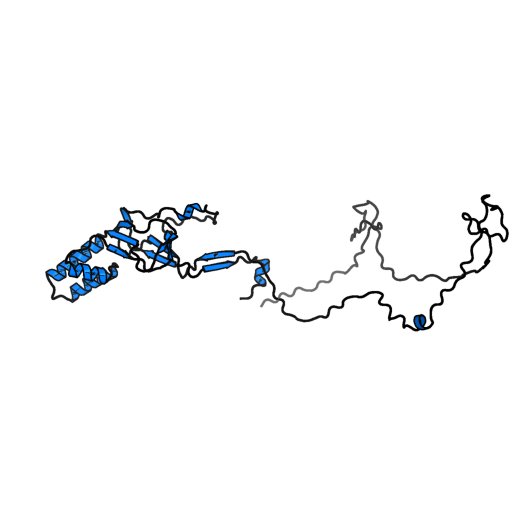SN A N 1
ATOM 1959 C CA . ASN A 1 255 ? 10.732 16.888 -4.010 1.00 39.88 255 ASN A CA 1
ATOM 1960 C C . ASN A 1 255 ? 10.523 16.759 -5.512 1.00 39.88 255 ASN A C 1
ATOM 1962 O O . ASN A 1 255 ? 10.278 15.692 -6.070 1.00 39.88 255 ASN A O 1
ATOM 1966 N N . ASN A 1 256 ? 10.642 17.912 -6.162 1.00 39.59 256 ASN A N 1
ATOM 1967 C CA . ASN A 1 256 ? 11.114 17.990 -7.529 1.00 39.59 256 ASN A CA 1
ATOM 1968 C C . ASN A 1 256 ? 12.621 17.676 -7.497 1.00 39.59 256 ASN A C 1
ATOM 1970 O O . ASN A 1 256 ? 13.448 18.583 -7.525 1.00 39.59 256 ASN A O 1
ATOM 1974 N N . GLN A 1 257 ? 12.980 16.402 -7.329 1.00 42.69 257 GLN A N 1
ATOM 1975 C CA . GLN A 1 257 ? 14.373 15.971 -7.394 1.00 42.69 257 GLN A CA 1
ATOM 1976 C C . GLN A 1 257 ? 14.458 14.687 -8.228 1.00 42.69 257 GLN A C 1
ATOM 1978 O O . GLN A 1 257 ? 13.906 13.661 -7.822 1.00 42.69 257 GLN A O 1
ATOM 1983 N N . PRO A 1 258 ? 15.091 14.737 -9.416 1.00 43.66 258 PRO A N 1
ATOM 1984 C CA . PRO A 1 258 ? 15.271 13.566 -10.263 1.00 43.66 258 PRO A CA 1
ATOM 1985 C C . PRO A 1 258 ? 16.083 12.509 -9.516 1.00 43.66 258 PRO A C 1
ATOM 1987 O O . PRO A 1 258 ? 17.034 12.848 -8.812 1.00 43.66 258 PRO A O 1
ATOM 1990 N N . GLY A 1 259 ? 15.693 11.243 -9.666 1.00 46.84 259 GLY A N 1
ATOM 1991 C CA . GLY A 1 259 ? 16.260 10.091 -8.968 1.00 46.84 259 GLY A CA 1
ATOM 1992 C C . GLY A 1 259 ? 17.783 9.988 -9.048 1.00 46.84 259 GLY A C 1
ATOM 1993 O O . GLY A 1 259 ? 18.328 9.352 -9.946 1.00 46.84 259 GLY A O 1
ATOM 1994 N N . GLY A 1 260 ? 18.464 10.554 -8.052 1.00 38.69 260 GLY A N 1
ATOM 1995 C CA . GLY A 1 260 ? 19.820 10.163 -7.699 1.00 38.69 260 GLY A CA 1
ATOM 1996 C C . GLY A 1 260 ? 19.799 8.754 -7.110 1.00 38.69 260 GLY A C 1
ATOM 1997 O O . GLY A 1 260 ? 18.915 8.435 -6.313 1.00 38.69 260 GLY A O 1
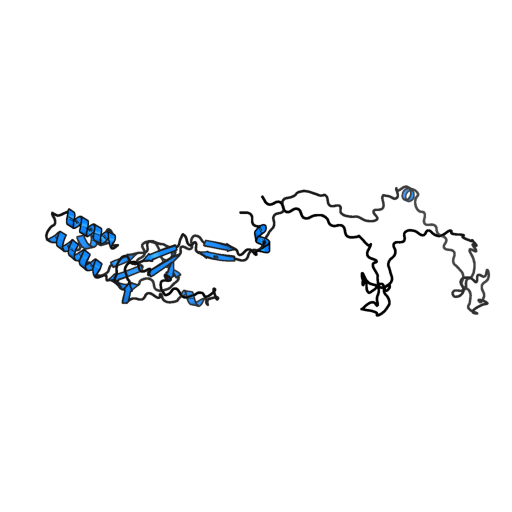ATOM 1998 N N . MET A 1 261 ? 20.758 7.916 -7.513 1.00 44.16 261 MET A N 1
ATOM 1999 C CA . MET A 1 261 ? 20.998 6.601 -6.915 1.00 44.16 261 MET A CA 1
ATOM 2000 C C . MET A 1 261 ? 21.100 6.741 -5.394 1.00 44.16 261 MET A C 1
ATOM 2002 O O . MET A 1 261 ? 22.101 7.226 -4.869 1.00 44.16 261 MET A O 1
ATOM 2006 N N . GLN A 1 262 ? 20.047 6.333 -4.690 1.00 51.34 262 GLN A N 1
ATOM 2007 C CA . GLN A 1 262 ? 20.075 6.220 -3.240 1.00 51.34 262 GLN A CA 1
ATOM 2008 C C . GLN A 1 262 ? 20.966 5.019 -2.879 1.00 51.34 262 GLN A C 1
ATOM 2010 O O . GLN A 1 262 ? 20.816 3.955 -3.490 1.00 51.34 262 GLN A O 1
ATOM 2015 N N . PRO A 1 263 ? 21.916 5.156 -1.937 1.00 42.69 263 PRO A N 1
ATOM 2016 C CA . PRO A 1 263 ? 22.790 4.056 -1.552 1.00 42.69 263 PRO A CA 1
ATOM 2017 C C . PRO A 1 263 ? 21.971 2.881 -0.993 1.00 42.69 263 PRO A C 1
ATOM 2019 O O . PRO A 1 263 ? 20.975 3.063 -0.299 1.00 42.69 263 PRO A O 1
ATOM 2022 N N . VAL A 1 264 ? 22.416 1.653 -1.273 1.00 50.62 264 VAL A N 1
ATOM 2023 C CA . VAL A 1 264 ? 21.753 0.364 -0.949 1.00 50.62 264 VAL A CA 1
ATOM 2024 C C . VAL A 1 264 ? 21.386 0.199 0.546 1.00 50.62 264 VAL A C 1
ATOM 2026 O O . VAL A 1 264 ? 20.566 -0.644 0.916 1.00 50.62 264 VAL A O 1
ATOM 2029 N N . THR A 1 265 ? 21.918 1.054 1.422 1.00 49.66 265 THR A N 1
ATOM 2030 C CA . THR A 1 265 ? 21.606 1.136 2.857 1.00 49.66 265 THR A CA 1
ATOM 2031 C C . THR A 1 265 ? 20.196 1.652 3.195 1.00 49.66 265 THR A C 1
ATOM 2033 O O . THR A 1 265 ? 19.798 1.574 4.353 1.00 49.66 265 THR A O 1
ATOM 2036 N N . VAL A 1 266 ? 19.402 2.118 2.223 1.00 54.25 266 VAL A N 1
ATOM 2037 C CA . VAL A 1 266 ? 18.032 2.652 2.439 1.00 54.25 266 VAL A CA 1
ATOM 2038 C C . VAL A 1 266 ? 16.988 1.560 2.749 1.00 54.25 266 VAL A C 1
ATOM 2040 O O . VAL A 1 266 ? 15.874 1.838 3.191 1.00 54.25 266 VAL A O 1
ATOM 2043 N N . THR A 1 267 ? 17.336 0.280 2.583 1.00 54.44 267 THR A N 1
ATOM 2044 C CA . THR A 1 267 ? 16.392 -0.833 2.809 1.00 54.44 267 THR A CA 1
ATOM 2045 C C . THR A 1 267 ? 16.029 -1.040 4.289 1.00 54.44 267 THR A C 1
ATOM 2047 O O . THR A 1 267 ? 15.030 -1.690 4.586 1.00 54.44 267 THR A O 1
ATOM 2050 N N . THR A 1 268 ? 16.812 -0.487 5.223 1.00 59.03 268 THR A N 1
ATOM 2051 C CA . THR A 1 268 ? 16.598 -0.621 6.678 1.00 59.03 268 THR A CA 1
ATOM 2052 C C . THR A 1 268 ? 16.245 0.691 7.371 1.00 59.03 268 THR A C 1
ATOM 2054 O O . THR A 1 268 ? 16.333 0.770 8.594 1.00 59.03 268 THR A O 1
ATOM 2057 N N . GLU A 1 269 ? 15.865 1.728 6.625 1.00 66.06 269 GLU A N 1
ATOM 2058 C CA . GLU A 1 269 ? 15.386 2.964 7.239 1.00 66.06 269 GLU A CA 1
ATOM 2059 C C . GLU A 1 269 ? 14.148 2.710 8.109 1.00 66.06 269 GLU A C 1
ATOM 2061 O O . GLU A 1 269 ? 13.258 1.912 7.775 1.00 66.06 269 GLU A O 1
ATOM 2066 N N . GLU A 1 270 ? 14.117 3.402 9.247 1.00 68.12 270 GLU A N 1
ATOM 2067 C CA . GLU A 1 270 ? 12.968 3.411 10.140 1.00 68.12 270 GLU A CA 1
ATOM 2068 C C . GLU A 1 270 ? 11.757 4.023 9.436 1.00 68.12 270 GLU A C 1
ATOM 2070 O O . GLU A 1 270 ? 11.876 4.919 8.602 1.00 68.12 270 GLU A O 1
ATOM 2075 N N . LEU A 1 271 ? 10.571 3.549 9.808 1.00 78.12 271 LEU A N 1
ATOM 2076 C CA . LEU A 1 271 ? 9.331 4.172 9.373 1.00 78.12 271 LEU A CA 1
ATOM 2077 C C . LEU A 1 271 ? 9.196 5.555 10.029 1.00 78.12 271 LEU A C 1
ATOM 2079 O O . LEU A 1 271 ? 9.404 5.719 11.232 1.00 78.12 271 LEU A O 1
ATOM 2083 N N . SER A 1 272 ? 8.773 6.536 9.239 1.00 76.88 272 SER A N 1
ATOM 2084 C CA . SER A 1 272 ? 8.373 7.883 9.670 1.00 76.88 272 SER A CA 1
ATOM 2085 C C . SER A 1 272 ? 7.297 7.863 10.752 1.00 76.88 272 SER A C 1
ATOM 2087 O O . SER A 1 272 ? 7.250 8.745 11.607 1.00 76.88 272 SER A O 1
ATOM 2089 N N . VAL A 1 273 ? 6.446 6.840 10.736 1.00 84.88 273 VAL A N 1
ATOM 2090 C CA . VAL A 1 273 ? 5.424 6.607 11.749 1.00 84.88 273 VAL A CA 1
ATOM 2091 C C . VAL A 1 273 ? 6.023 5.799 12.896 1.00 84.88 273 VAL A C 1
ATOM 2093 O O . VAL A 1 273 ? 6.450 4.662 12.706 1.00 84.88 273 VAL A O 1
ATOM 2096 N N . LYS A 1 274 ? 5.997 6.371 14.101 1.00 87.88 274 LYS A N 1
ATOM 2097 C CA . LYS A 1 274 ? 6.513 5.758 15.330 1.00 87.88 274 LYS A CA 1
ATOM 2098 C C . LYS A 1 274 ? 5.410 5.528 16.355 1.00 87.88 274 LYS A C 1
ATOM 2100 O O . LYS A 1 274 ? 4.358 6.173 16.341 1.00 87.88 274 LYS A O 1
ATOM 2105 N N . GLU A 1 275 ? 5.674 4.607 17.274 1.00 91.31 275 GLU A N 1
ATOM 2106 C CA . GLU A 1 275 ? 4.836 4.423 18.457 1.00 91.31 275 GLU A CA 1
ATOM 2107 C C . GLU A 1 275 ? 4.738 5.739 19.242 1.00 91.31 275 GLU A C 1
ATOM 2109 O O . GLU A 1 275 ? 5.705 6.487 19.378 1.00 91.31 275 GLU A O 1
ATOM 2114 N N . GLY A 1 276 ? 3.541 6.049 19.731 1.00 90.25 276 GLY A N 1
ATOM 2115 C CA . GLY A 1 276 ? 3.236 7.286 20.439 1.00 90.25 276 GLY A CA 1
ATOM 2116 C C . GLY A 1 276 ? 2.758 8.443 19.560 1.00 90.25 276 GLY A C 1
ATOM 2117 O O . GLY A 1 276 ? 2.194 9.385 20.118 1.00 90.25 276 GLY A O 1
ATOM 2118 N N . MET A 1 277 ? 2.914 8.376 18.231 1.00 91.50 277 MET A N 1
ATOM 2119 C CA . MET A 1 277 ? 2.373 9.383 17.310 1.00 91.50 277 MET A CA 1
ATOM 2120 C C . MET A 1 277 ? 0.845 9.346 17.247 1.00 91.50 277 MET A C 1
ATOM 2122 O O . MET A 1 277 ? 0.219 8.307 17.461 1.00 91.50 277 MET A O 1
ATOM 2126 N N . TYR A 1 278 ? 0.245 10.486 16.910 1.00 91.50 278 TYR A N 1
ATOM 2127 C CA . TYR A 1 278 ? -1.186 10.588 16.648 1.00 91.50 278 TYR A CA 1
ATOM 2128 C C . TYR A 1 278 ? -1.468 10.495 15.154 1.00 91.50 278 TYR A C 1
ATOM 2130 O O . TYR A 1 278 ? -0.745 11.065 14.338 1.00 91.50 278 TYR A O 1
ATOM 2138 N N . VAL A 1 279 ? -2.547 9.798 14.820 1.00 91.06 279 VAL A N 1
ATOM 2139 C CA . VAL A 1 279 ? -3.080 9.693 13.467 1.00 91.06 279 VAL A CA 1
ATOM 2140 C C . VAL A 1 279 ? -4.448 10.346 13.390 1.00 91.06 279 VAL A C 1
ATOM 2142 O O . VAL A 1 279 ? -5.237 10.309 14.341 1.00 91.06 279 VAL A O 1
ATOM 2145 N N . GLN A 1 280 ? -4.731 10.948 12.243 1.00 91.00 280 GLN A N 1
ATOM 2146 C CA . GLN A 1 280 ? -6.017 11.556 11.936 1.00 91.00 280 GLN A CA 1
ATOM 2147 C C . GLN A 1 280 ? -6.869 10.638 11.058 1.00 91.00 280 GLN A C 1
ATOM 2149 O O . GLN A 1 280 ? -6.370 9.758 10.352 1.00 91.00 280 GLN A O 1
ATOM 2154 N N . LYS A 1 281 ? -8.183 10.866 11.084 1.00 89.31 281 LYS A N 1
ATOM 2155 C CA . LYS A 1 281 ? -9.119 10.178 10.197 1.00 89.31 281 LYS A CA 1
ATOM 2156 C C . LYS A 1 281 ? -8.815 10.534 8.740 1.00 89.31 281 LYS A C 1
ATOM 2158 O O . LYS A 1 281 ? -8.734 11.707 8.396 1.00 89.31 281 LYS A O 1
ATOM 2163 N N . GLY A 1 282 ? -8.663 9.518 7.897 1.00 86.00 282 GLY A N 1
ATOM 2164 C CA . GLY A 1 282 ? -8.293 9.662 6.489 1.00 86.00 282 GLY A CA 1
ATOM 2165 C C . GLY A 1 282 ? -6.796 9.866 6.247 1.00 86.00 282 GLY A C 1
ATOM 2166 O O . GLY A 1 282 ? -6.386 9.942 5.093 1.00 86.00 282 GLY A O 1
ATOM 2167 N N . GLN A 1 283 ? -5.964 9.921 7.293 1.00 88.75 283 GLN A N 1
ATOM 2168 C CA . GLN A 1 283 ? -4.519 10.009 7.118 1.00 88.75 283 GLN A CA 1
ATOM 2169 C C . GLN A 1 283 ? -3.981 8.696 6.550 1.00 88.75 283 GLN A C 1
ATOM 2171 O O . GLN A 1 283 ? -4.238 7.615 7.089 1.00 88.75 283 GLN A O 1
ATOM 2176 N N . ASN A 1 284 ? -3.202 8.806 5.478 1.00 89.12 284 ASN A N 1
ATOM 2177 C CA . ASN A 1 284 ? -2.476 7.688 4.899 1.00 89.12 284 ASN A CA 1
ATOM 2178 C C . ASN A 1 284 ? -1.244 7.399 5.759 1.00 89.12 284 ASN A C 1
ATOM 2180 O O . ASN A 1 284 ? -0.445 8.293 6.027 1.00 89.12 284 ASN A O 1
ATOM 2184 N N . ILE A 1 285 ? -1.108 6.155 6.209 1.00 87.94 285 ILE A N 1
ATOM 2185 C CA . ILE A 1 285 ? -0.044 5.755 7.135 1.00 87.94 285 ILE A CA 1
ATOM 2186 C C . ILE A 1 285 ? 1.009 4.959 6.365 1.00 87.94 285 ILE A C 1
ATOM 2188 O O . ILE A 1 285 ? 2.192 5.281 6.416 1.00 87.94 285 ILE A O 1
ATOM 2192 N N . PHE A 1 286 ? 0.575 3.975 5.572 1.00 89.50 286 PHE A N 1
ATOM 2193 C CA . PHE A 1 286 ? 1.466 3.129 4.779 1.00 89.50 286 PHE A CA 1
ATOM 2194 C C . PHE A 1 286 ? 0.945 2.946 3.357 1.00 89.50 286 PHE A C 1
ATOM 2196 O O . PHE A 1 286 ? -0.263 2.855 3.138 1.00 89.50 286 PHE A O 1
ATOM 2203 N N . ALA A 1 287 ? 1.859 2.828 2.401 1.00 89.00 287 ALA A N 1
ATOM 2204 C CA . ALA A 1 287 ? 1.573 2.341 1.059 1.00 89.00 287 ALA A CA 1
ATOM 2205 C C . ALA A 1 287 ? 2.089 0.902 0.934 1.00 89.00 287 ALA A C 1
ATOM 2207 O O . ALA A 1 287 ? 3.162 0.571 1.418 1.00 89.00 287 ALA A O 1
ATOM 2208 N N . VAL A 1 288 ? 1.330 0.018 0.308 1.00 90.25 288 VAL A N 1
ATOM 2209 C CA . VAL A 1 288 ? 1.666 -1.396 0.136 1.00 90.25 288 VAL A CA 1
ATOM 2210 C C . VAL A 1 288 ? 1.758 -1.667 -1.351 1.00 90.25 288 VAL A C 1
ATOM 2212 O O . VAL A 1 288 ? 0.792 -1.464 -2.082 1.00 90.25 288 VAL A O 1
ATOM 2215 N N . TYR A 1 289 ? 2.918 -2.142 -1.785 1.00 88.94 289 TYR A N 1
ATOM 2216 C CA . TYR A 1 289 ? 3.193 -2.438 -3.185 1.00 88.94 289 TYR A CA 1
ATOM 2217 C C . TYR A 1 289 ? 3.253 -3.945 -3.381 1.00 88.94 289 TYR A C 1
ATOM 2219 O O . TYR A 1 289 ? 4.014 -4.635 -2.696 1.00 88.94 289 TYR A O 1
ATOM 2227 N N . ASN A 1 290 ? 2.445 -4.465 -4.301 1.00 89.25 290 ASN A N 1
ATOM 2228 C CA . ASN A 1 290 ? 2.472 -5.878 -4.648 1.00 89.25 290 ASN A CA 1
ATOM 2229 C C . ASN A 1 290 ? 3.531 -6.139 -5.740 1.00 89.25 290 ASN A C 1
ATOM 2231 O O . ASN A 1 290 ? 3.398 -5.596 -6.834 1.00 89.25 290 ASN A O 1
ATOM 2235 N N . PRO A 1 291 ? 4.558 -6.974 -5.487 1.00 84.25 291 PRO A N 1
ATOM 2236 C CA . PRO A 1 291 ? 5.596 -7.273 -6.474 1.00 84.25 291 PRO A CA 1
ATOM 2237 C C . PRO A 1 291 ? 5.172 -8.321 -7.519 1.00 84.25 291 PRO A C 1
ATOM 2239 O O . PRO A 1 291 ? 5.959 -8.643 -8.402 1.00 84.25 291 PRO A O 1
ATOM 2242 N N . ASN A 1 292 ? 3.956 -8.882 -7.440 1.00 86.81 292 ASN A N 1
ATOM 2243 C CA . ASN A 1 292 ? 3.509 -9.946 -8.349 1.00 86.81 292 ASN A CA 1
ATOM 2244 C C . ASN A 1 292 ? 3.419 -9.502 -9.816 1.00 86.81 292 ASN A C 1
ATOM 2246 O O . ASN A 1 292 ? 3.434 -10.349 -10.708 1.00 86.81 292 ASN A O 1
ATOM 2250 N N . ARG A 1 293 ? 3.267 -8.198 -10.077 1.00 85.12 293 ARG A N 1
ATOM 2251 C CA . ARG A 1 293 ? 3.337 -7.620 -11.420 1.00 85.12 293 ARG A CA 1
ATOM 2252 C C . ARG A 1 293 ? 4.213 -6.380 -11.394 1.00 85.12 293 ARG A C 1
ATOM 2254 O O . ARG A 1 293 ? 4.093 -5.548 -10.498 1.00 85.12 293 ARG A O 1
ATOM 2261 N N . ALA A 1 294 ? 5.052 -6.257 -12.409 1.00 86.94 294 ALA A N 1
ATOM 2262 C CA . ALA A 1 294 ? 5.894 -5.096 -12.625 1.00 86.94 294 ALA A CA 1
ATOM 2263 C C . ALA A 1 294 ? 5.651 -4.543 -14.031 1.00 86.94 294 ALA A C 1
ATOM 2265 O O . ALA A 1 294 ? 5.252 -5.278 -14.938 1.00 86.94 294 ALA A O 1
ATOM 2266 N N . TRP A 1 295 ? 5.870 -3.245 -14.200 1.00 87.81 295 TRP A N 1
ATOM 2267 C CA . TRP A 1 295 ? 5.884 -2.595 -15.505 1.00 87.81 295 TRP A CA 1
ATOM 2268 C C . TRP A 1 295 ? 7.327 -2.354 -15.926 1.00 87.81 295 TRP A C 1
ATOM 2270 O O . TRP A 1 295 ? 8.140 -1.901 -15.124 1.00 87.81 295 TRP A O 1
ATOM 2280 N N . ALA A 1 296 ? 7.639 -2.637 -17.187 1.00 89.88 296 ALA A N 1
ATOM 2281 C CA . ALA A 1 296 ? 8.882 -2.201 -17.802 1.00 89.88 296 ALA A CA 1
ATOM 2282 C C . ALA A 1 296 ? 8.617 -0.868 -18.507 1.00 89.88 296 ALA A C 1
ATOM 2284 O O . ALA A 1 296 ? 7.839 -0.811 -19.458 1.00 89.88 296 ALA A O 1
ATOM 2285 N N . LEU A 1 297 ? 9.227 0.207 -18.012 1.00 89.38 297 LEU A N 1
ATOM 2286 C CA . LEU A 1 297 ? 9.209 1.507 -18.675 1.00 89.38 297 LEU A CA 1
ATOM 2287 C C . LEU A 1 297 ? 10.418 1.573 -19.600 1.00 89.38 297 LEU A C 1
ATOM 2289 O O . LEU A 1 297 ? 11.551 1.628 -19.125 1.00 89.38 297 LEU A O 1
ATOM 2293 N N . LEU A 1 298 ? 10.163 1.536 -20.905 1.00 90.19 298 LEU A N 1
ATOM 2294 C CA . LEU A 1 298 ? 11.185 1.626 -21.943 1.00 90.19 298 LEU A CA 1
ATOM 2295 C C . LEU A 1 298 ? 11.244 3.063 -22.464 1.00 90.19 298 LEU A C 1
ATOM 2297 O O . LEU A 1 298 ? 10.221 3.634 -22.842 1.00 90.19 298 LEU A O 1
ATOM 2301 N N . ASN A 1 299 ? 12.440 3.642 -22.487 1.00 89.00 299 ASN A N 1
ATOM 2302 C CA . ASN A 1 299 ? 12.680 4.958 -23.059 1.00 89.00 299 ASN A CA 1
ATOM 2303 C C . ASN A 1 299 ? 13.104 4.795 -24.515 1.00 89.00 299 ASN A C 1
ATOM 2305 O O . ASN A 1 299 ? 14.173 4.259 -24.806 1.00 89.00 299 ASN A O 1
ATOM 2309 N N . ILE A 1 300 ? 12.263 5.280 -25.422 1.00 87.44 300 ILE A N 1
ATOM 2310 C CA . ILE A 1 300 ? 12.509 5.229 -26.862 1.00 87.44 300 ILE A CA 1
ATOM 2311 C C . ILE A 1 300 ? 12.960 6.612 -27.319 1.00 87.44 300 ILE A C 1
ATOM 2313 O O . ILE A 1 300 ? 12.302 7.615 -27.033 1.00 87.44 300 ILE A O 1
ATOM 2317 N N . PHE A 1 301 ? 14.095 6.677 -28.018 1.00 83.94 301 PHE A N 1
ATOM 2318 C CA . PHE A 1 301 ? 14.599 7.936 -28.557 1.00 83.94 301 PHE A CA 1
ATOM 2319 C C . PHE A 1 301 ? 13.633 8.493 -29.604 1.00 83.94 301 PHE A C 1
ATOM 2321 O O . PHE A 1 301 ? 13.080 7.759 -30.422 1.00 83.94 301 PHE A O 1
ATOM 2328 N N . THR A 1 302 ? 13.456 9.813 -29.621 1.00 82.00 302 THR A N 1
ATOM 2329 C CA . THR A 1 302 ? 12.498 10.494 -30.509 1.00 82.00 302 THR A CA 1
ATOM 2330 C C . THR A 1 302 ? 12.735 10.201 -31.993 1.00 82.00 302 THR A C 1
ATOM 2332 O O . THR A 1 302 ? 11.773 10.108 -32.748 1.00 82.00 302 THR A O 1
ATOM 2335 N N . GLY A 1 303 ? 13.989 9.975 -32.405 1.00 83.12 303 GLY A N 1
ATOM 2336 C CA . GLY A 1 303 ? 14.335 9.573 -33.775 1.00 83.12 303 GLY A CA 1
ATOM 2337 C C . GLY A 1 303 ? 13.887 8.156 -34.164 1.00 83.12 303 GLY A C 1
ATOM 2338 O O . GLY A 1 303 ? 13.719 7.880 -35.346 1.00 83.12 303 GLY A O 1
ATOM 2339 N N . GLN A 1 304 ? 13.654 7.275 -33.188 1.00 79.88 304 GLN A N 1
ATOM 2340 C CA . GLN A 1 304 ? 13.197 5.893 -33.387 1.00 79.88 304 GLN A CA 1
ATOM 2341 C C . GLN A 1 304 ? 11.705 5.711 -33.066 1.00 79.88 304 GLN A C 1
ATOM 2343 O O . GLN A 1 304 ? 11.128 4.679 -33.389 1.00 79.88 304 GLN A O 1
ATOM 2348 N N . ALA A 1 305 ? 11.042 6.716 -32.484 1.00 79.62 305 ALA A N 1
ATOM 2349 C CA . ALA A 1 305 ? 9.631 6.632 -32.103 1.00 79.62 305 ALA A CA 1
ATOM 2350 C C . ALA A 1 305 ? 8.697 6.331 -33.291 1.00 79.62 305 ALA A C 1
ATOM 2352 O O . ALA A 1 305 ? 7.706 5.629 -33.124 1.00 79.62 305 ALA A O 1
ATOM 2353 N N . ALA A 1 306 ? 9.034 6.802 -34.498 1.00 81.25 306 ALA A N 1
ATOM 2354 C CA . ALA A 1 306 ? 8.268 6.527 -35.717 1.00 81.25 306 ALA A CA 1
ATOM 2355 C C . ALA A 1 306 ? 8.307 5.048 -36.157 1.00 81.25 306 ALA A C 1
ATOM 2357 O O . ALA A 1 306 ? 7.483 4.628 -36.969 1.00 81.25 306 ALA A O 1
ATOM 2358 N N . MET A 1 307 ? 9.259 4.266 -35.638 1.00 80.06 307 MET A N 1
ATOM 2359 C CA . MET A 1 307 ? 9.397 2.835 -35.925 1.00 80.06 307 MET A CA 1
ATOM 2360 C C . MET A 1 307 ? 8.506 1.980 -35.014 1.00 80.06 307 MET A C 1
ATOM 2362 O O . MET A 1 307 ? 8.218 0.831 -35.336 1.00 80.06 307 MET A O 1
ATOM 2366 N N . VAL A 1 308 ? 8.022 2.543 -33.903 1.00 81.44 308 VAL A N 1
ATOM 2367 C CA . VAL A 1 308 ? 7.156 1.851 -32.946 1.00 81.44 308 VAL A CA 1
ATOM 2368 C C . VAL A 1 308 ? 5.715 1.923 -33.437 1.00 81.44 308 VAL A C 1
ATOM 2370 O O . VAL A 1 308 ? 5.087 2.982 -33.410 1.00 81.44 308 VAL A O 1
ATOM 2373 N N . LYS A 1 309 ? 5.174 0.786 -33.873 1.00 77.75 309 LYS A N 1
ATOM 2374 C CA . LYS A 1 309 ? 3.748 0.631 -34.183 1.00 77.75 309 LYS A CA 1
ATOM 2375 C C . LYS A 1 309 ? 3.086 -0.140 -33.041 1.00 77.75 309 LYS A C 1
ATOM 2377 O O . LYS A 1 309 ? 3.560 -1.217 -32.690 1.00 77.75 309 LYS A O 1
ATOM 2382 N N . VAL A 1 310 ? 2.046 0.449 -32.445 1.00 68.00 310 VAL A N 1
ATOM 2383 C CA . VAL A 1 310 ? 1.266 -0.110 -31.322 1.00 68.00 310 VAL A CA 1
ATOM 2384 C C . VAL A 1 310 ? -0.031 -0.710 -31.836 1.00 68.00 310 VAL A C 1
ATOM 2386 O O . VAL A 1 310 ? -0.651 -0.060 -32.709 1.00 68.00 310 VAL A O 1
#

Radius of gyration: 52.05 Å; chains: 1; bounding box: 120×64×121 Å

Sequence (310 aa):
MVVLFIACNNSNDKAAAIYTCPMPQDSVFSDKPGKCPKCGMDLVLMEDHSMHSGHDMTDNSMNSANGYTCPMHPKVHSDTAGTCPVCGMKLEKVKSASEPKAVSLNTLLKPSNQQVIANVPMVHMMAREEDIEMDAYGFITYDTRQTGVISSNFSGRIEKLYVKYRYQKIAKGQRIMDIYSPELLTAQENLLFLLKNDPENTMLINAAKQKLYLLGMSNQQLSSVIKTGKPSYKVSVFSNYSGHIHESNSAGMNNNQPGGMQPVTVTTEELSVKEGMYVQKGQNIFAVYNPNRAWALLNIFTGQAAMVKV